Protein AF-A0A8X6J5R4-F1 (afdb_monomer)

Secondary structure (DSSP, 8-state):
------------SSSSSSSSSSS--S------------------PPPTTTTT--TTTGGG--HHHHHHHHHHTTSSPPSS--PBPTTT--BEEEEE-TTSTTSEEEEETTHHHH----EE-TTTTBTTTT--S-HHHHHHHHHHHHTT--HHHHHHHHHHHHHHTTPPPPPHHHHHHHHHHHHHHHHHHHTTSSS-TT-GGG--HHHHHHHHH-S-HHHHHHHHHHHHHHHHTGGG--SHHHHHHHHHHHHHHHSB-TTSPPP----------S-TTSGGGSPPP-TTSTTHHHHHTTTS--TTSSS--------

pLDDT: mean 70.95, std 24.32, range [28.58, 97.25]

Organism: Nephila pilipes (NCBI:txid299642)

Nearest PDB structures (foldseek):
  8vap-assembly1_D  TM=2.501E-01  e=7.689E+00  Escherichia coli

Solvent-accessible surface area (backbone atoms only — not comparable to full-atom values): 19770 Å² total; per-residue (Å²): 140,82,90,82,90,86,93,83,88,86,90,84,89,83,83,82,87,73,82,85,81,79,86,85,88,81,89,81,80,89,77,89,82,83,94,76,94,77,82,88,64,92,64,82,76,74,58,74,83,38,81,72,69,43,90,88,52,58,84,75,66,48,58,66,60,46,52,51,49,35,32,76,44,41,39,37,66,52,74,82,66,59,55,66,23,90,80,75,70,40,57,31,42,70,40,86,32,80,93,36,97,86,34,41,35,34,34,29,63,48,30,85,80,72,65,45,82,38,69,46,61,62,41,39,58,18,83,62,45,91,60,85,71,56,70,49,60,53,50,50,51,50,49,37,56,74,71,64,57,44,52,66,60,49,50,52,55,52,31,55,55,29,50,79,70,76,40,79,73,75,57,70,66,59,54,53,53,51,54,51,54,53,31,50,48,29,31,34,56,38,46,72,44,93,68,66,75,76,45,86,90,61,73,47,75,63,57,60,53,58,58,49,73,42,85,43,74,68,63,45,50,34,46,54,19,37,53,49,33,44,69,71,52,45,61,76,36,90,49,69,47,56,35,48,52,52,51,39,41,52,44,17,44,47,18,43,18,73,98,49,82,50,57,68,69,47,90,68,75,68,71,75,63,96,48,93,60,56,76,76,56,37,71,84,88,62,97,74,52,71,66,57,54,63,54,44,67,52,62,48,65,60,88,74,72,79,60,80,73,72,82,77,82,85,123

Mean predicted aligned error: 14.66 Å

Sequence (315 aa):
MDIGKRLEKGVGHQKTLLFVFCFLMDGMKNDDYEVGQKKKRRGQRMHPSLENINLFDIGSLKEETVKDILTEARVLADRISTPICPICGHETSANKDSSRKLGWVWICKNKYRFGCSGKINPLSNTFFENIKIRLLDVFLLIICFVTKMQVSLVLEHLNLFRNRRGQPQMSWATIVDFYSLMREVTEIVASHHDKLLGGPENENKHFKKAIVSRQSEKHLKQYMALHFYRRTRLSTMKSLDAKVQLFLEDISLVFPGYGKKALELKKIEIPTVESEGISDKMPKTSNKKLLEALSDDDDVPFMDDVDGDPDWEDF

Radius of gyration: 24.88 Å; Cα contacts (8 Å, |Δi|>4): 298; chains: 1; bounding box: 58×91×64 Å

Structure (mmCIF, N/CA/C/O backbone):
data_AF-A0A8X6J5R4-F1
#
_entry.id   AF-A0A8X6J5R4-F1
#
loop_
_atom_site.group_PDB
_atom_site.id
_atom_site.type_symbol
_atom_site.label_atom_id
_atom_site.label_alt_id
_atom_site.label_comp_id
_atom_site.label_asym_id
_atom_site.label_entity_id
_atom_site.label_seq_id
_atom_site.pdbx_PDB_ins_code
_atom_site.Cartn_x
_atom_site.Cartn_y
_atom_site.Cartn_z
_atom_site.occupancy
_atom_site.B_iso_or_equiv
_atom_site.auth_seq_id
_atom_site.auth_comp_id
_atom_site.auth_asym_id
_atom_site.auth_atom_id
_atom_site.pdbx_PDB_model_num
ATOM 1 N N . MET A 1 1 ? -29.972 66.771 19.564 1.00 39.50 1 MET A N 1
ATOM 2 C CA . MET A 1 1 ? -29.950 65.762 18.484 1.00 39.50 1 MET A CA 1
ATOM 3 C C . MET A 1 1 ? -28.617 65.066 18.607 1.00 39.50 1 MET A C 1
ATOM 5 O O . MET A 1 1 ? -27.601 65.670 18.301 1.00 39.50 1 MET A O 1
ATOM 9 N N . ASP A 1 2 ? -28.647 63.901 19.246 1.00 29.80 2 ASP A N 1
ATOM 10 C CA . ASP A 1 2 ? -27.507 63.309 19.942 1.00 29.80 2 ASP A CA 1
ATOM 11 C C . ASP A 1 2 ? -26.934 62.123 19.169 1.00 29.80 2 ASP A C 1
ATOM 13 O O . ASP A 1 2 ? -27.665 61.251 18.695 1.00 29.80 2 ASP A O 1
ATOM 17 N N . ILE A 1 3 ? -25.610 62.119 19.063 1.00 36.88 3 ILE A N 1
ATOM 18 C CA . ILE A 1 3 ? -24.789 61.062 18.485 1.00 36.88 3 ILE A CA 1
ATOM 19 C C . ILE A 1 3 ? -24.463 60.090 19.621 1.00 36.88 3 ILE A C 1
ATOM 21 O O . ILE A 1 3 ? -23.745 60.444 20.551 1.00 36.88 3 ILE A O 1
ATOM 25 N N . GLY A 1 4 ? -24.945 58.849 19.543 1.00 35.94 4 GLY A N 1
ATOM 26 C CA . GLY A 1 4 ? -24.441 57.778 20.403 1.00 35.94 4 GLY A CA 1
ATOM 27 C C . GLY A 1 4 ? -25.429 56.647 20.671 1.00 35.94 4 GLY A C 1
ATOM 28 O O . GLY A 1 4 ? -26.514 56.878 21.191 1.00 35.94 4 GLY A O 1
ATOM 29 N N . LYS A 1 5 ? -24.949 55.416 20.434 1.00 38.22 5 LYS A N 1
ATOM 30 C CA . LYS A 1 5 ? -25.506 54.091 20.795 1.00 38.22 5 LYS A CA 1
ATOM 31 C C . LYS A 1 5 ? -26.304 53.369 19.701 1.00 38.22 5 LYS A C 1
ATOM 33 O O . LYS A 1 5 ? -27.514 53.521 19.595 1.00 38.22 5 LYS A O 1
ATOM 38 N N . ARG A 1 6 ? -25.628 52.439 19.014 1.00 32.59 6 ARG A N 1
ATOM 39 C CA . ARG A 1 6 ? -25.860 50.975 19.108 1.00 32.59 6 ARG A CA 1
ATOM 40 C C . ARG A 1 6 ? -25.075 50.249 18.007 1.00 32.59 6 ARG A C 1
ATOM 42 O O . ARG A 1 6 ? -25.562 50.069 16.900 1.00 32.59 6 ARG A O 1
ATOM 49 N N . LEU A 1 7 ? -23.865 49.812 18.350 1.00 34.28 7 LEU A N 1
ATOM 50 C CA . LEU A 1 7 ? -23.095 48.801 17.623 1.00 34.28 7 LEU A CA 1
ATOM 51 C C . LEU A 1 7 ? -22.925 47.603 18.556 1.00 34.28 7 LEU A C 1
ATOM 53 O O . LEU A 1 7 ? -21.907 47.480 19.217 1.00 34.28 7 LEU A O 1
ATOM 57 N N . GLU A 1 8 ? -23.941 46.749 18.629 1.00 36.50 8 GLU A N 1
ATOM 58 C CA . GLU A 1 8 ? -23.818 45.380 19.135 1.00 36.50 8 GLU A CA 1
ATOM 59 C C . GLU A 1 8 ? -24.900 44.534 18.465 1.00 36.50 8 GLU A C 1
ATOM 61 O O . GLU A 1 8 ? -26.088 44.745 18.720 1.00 36.50 8 GLU A O 1
ATOM 66 N N . LYS A 1 9 ? -24.477 43.616 17.585 1.00 33.59 9 LYS A N 1
ATOM 67 C CA . LYS A 1 9 ? -25.016 42.258 17.370 1.00 33.59 9 LYS A CA 1
ATOM 68 C C . LYS A 1 9 ? -24.528 41.716 16.025 1.00 33.59 9 LYS A C 1
ATOM 70 O O . LYS A 1 9 ? -24.817 42.297 14.987 1.00 33.59 9 LYS A O 1
ATOM 75 N N . GLY A 1 10 ? -23.846 40.569 16.059 1.00 30.45 10 GLY A N 1
ATOM 76 C CA . GLY A 1 10 ? -23.730 39.700 14.883 1.00 30.45 10 GLY A CA 1
ATOM 77 C C . GLY A 1 10 ? -22.330 39.274 14.442 1.00 30.45 10 GLY A C 1
ATOM 78 O O . GLY A 1 10 ? -22.138 39.068 13.253 1.00 30.45 10 GLY A O 1
ATOM 79 N N . VAL A 1 11 ? -21.357 39.101 15.345 1.00 35.97 11 VAL A N 1
ATOM 80 C CA . VAL A 1 11 ? -20.145 38.313 15.038 1.00 35.97 11 VAL A CA 1
ATOM 81 C C . VAL A 1 11 ? -20.161 37.062 15.898 1.00 35.97 11 VAL A C 1
ATOM 83 O O . VAL A 1 11 ? -19.697 37.049 17.033 1.00 35.97 11 VAL A O 1
ATOM 86 N N . GLY A 1 12 ? -20.738 36.001 15.354 1.00 37.34 12 GLY A N 1
ATOM 87 C CA . GLY A 1 12 ? -20.765 34.701 15.998 1.00 37.34 12 GLY A CA 1
ATOM 88 C C . GLY A 1 12 ? -21.033 33.639 14.959 1.00 37.34 12 GLY A C 1
ATOM 89 O O . GLY A 1 12 ? -22.180 33.244 14.840 1.00 37.34 12 GLY A O 1
ATOM 90 N N . HIS A 1 13 ? -20.004 33.260 14.188 1.00 36.53 13 HIS A N 1
ATOM 91 C CA . HIS A 1 13 ? -19.892 31.984 13.451 1.00 36.53 13 HIS A CA 1
ATOM 92 C C . HIS A 1 13 ? -18.493 31.799 12.805 1.00 36.53 13 HIS A C 1
ATOM 94 O O . HIS A 1 13 ? -18.381 31.396 11.656 1.00 36.53 13 HIS A O 1
ATOM 100 N N . GLN A 1 14 ? -17.396 32.108 13.517 1.00 34.41 14 GLN A N 1
ATOM 101 C CA . GLN A 1 14 ? -16.026 31.814 13.029 1.00 34.41 14 GLN A CA 1
ATOM 102 C C . GLN A 1 14 ? -15.006 31.418 14.122 1.00 34.41 14 GLN A C 1
ATOM 104 O O . GLN A 1 14 ? -13.802 31.500 13.906 1.00 34.41 14 GLN A O 1
ATOM 109 N N . LYS A 1 15 ? -15.443 30.955 15.303 1.00 32.16 15 LYS A N 1
ATOM 110 C CA . LYS A 1 15 ? -14.525 30.614 16.416 1.00 32.16 15 LYS A CA 1
ATOM 111 C C . LYS A 1 15 ? -14.649 29.188 16.972 1.00 32.16 15 LYS A C 1
ATOM 113 O O . LYS A 1 15 ? -14.249 28.950 18.104 1.00 32.16 15 LYS A O 1
ATOM 118 N N . THR A 1 16 ? -15.108 28.228 16.167 1.00 37.41 16 THR A N 1
ATOM 119 C CA . THR A 1 16 ? -15.225 26.814 16.599 1.00 37.41 16 THR A CA 1
ATOM 120 C C . THR A 1 16 ? -14.311 25.851 15.827 1.00 37.41 16 THR A C 1
ATOM 122 O O . THR A 1 16 ? -14.360 24.652 16.045 1.00 37.41 16 THR A O 1
ATOM 125 N N . LEU A 1 17 ? -13.412 26.350 14.970 1.00 33.28 17 LEU A N 1
ATOM 126 C CA . LEU A 1 17 ? -12.500 25.513 14.164 1.00 33.28 17 LEU A CA 1
ATOM 127 C C . LEU A 1 17 ? -11.015 25.621 14.557 1.00 33.28 17 LEU A C 1
ATOM 129 O O . LEU A 1 17 ? -10.151 25.109 13.856 1.00 33.28 17 LEU A O 1
ATOM 133 N N . LEU A 1 18 ? -10.705 26.251 15.695 1.00 33.75 18 LEU A N 1
ATOM 134 C CA . LEU A 1 18 ? -9.327 26.395 16.197 1.00 33.75 18 LEU A CA 1
ATOM 135 C C . LEU A 1 18 ? -9.087 25.798 17.595 1.00 33.75 18 LEU A C 1
ATOM 137 O O . LEU A 1 18 ? -8.000 25.957 18.138 1.00 33.75 18 LEU A O 1
ATOM 141 N N . PHE A 1 19 ? -10.060 25.086 18.171 1.00 30.94 19 PHE A N 1
ATOM 142 C CA . PHE A 1 19 ? -9.999 24.633 19.570 1.00 30.94 19 PHE A CA 1
ATOM 143 C C . PHE A 1 19 ? -9.631 23.152 19.780 1.00 30.94 19 PHE A C 1
ATOM 145 O O . PHE A 1 19 ? -9.685 22.674 20.906 1.00 30.94 19 PHE A O 1
ATOM 152 N N . VAL A 1 20 ? -9.195 22.433 18.737 1.00 37.38 20 VAL A N 1
ATOM 153 C CA . VAL A 1 20 ? -8.750 21.022 18.851 1.00 37.38 20 VAL A CA 1
ATOM 154 C C . VAL A 1 20 ? -7.229 20.855 18.668 1.00 37.38 20 VAL A C 1
ATOM 156 O O . VAL A 1 20 ? -6.700 19.772 18.869 1.00 37.38 20 VAL A O 1
ATOM 159 N N . PHE A 1 21 ? -6.472 21.917 18.364 1.00 34.25 21 PHE A N 1
ATOM 160 C CA . PHE A 1 21 ? -5.074 21.765 17.916 1.00 34.25 21 PHE A CA 1
ATOM 161 C C . PHE A 1 21 ? -3.962 22.200 18.892 1.00 34.25 21 PHE A C 1
ATOM 163 O O . PHE A 1 21 ? -2.805 22.218 18.485 1.00 34.25 21 PHE A O 1
ATOM 170 N N . CYS A 1 22 ? -4.251 22.500 20.168 1.00 31.62 22 CYS A N 1
ATOM 171 C CA . CYS A 1 22 ? -3.210 22.964 21.111 1.00 31.62 22 CYS A CA 1
ATOM 172 C C . CYS A 1 22 ? -3.276 22.443 22.566 1.00 31.62 22 CYS A C 1
ATOM 174 O O . CYS A 1 22 ? -2.545 22.980 23.388 1.00 31.62 22 CYS A O 1
ATOM 176 N N . PHE A 1 23 ? -4.077 21.427 22.926 1.00 30.95 23 PHE A N 1
ATOM 177 C CA . PHE A 1 23 ? -4.253 21.060 24.352 1.00 30.95 23 PHE A CA 1
ATOM 178 C C . PHE A 1 23 ? -3.933 19.612 24.770 1.00 30.95 23 PHE A C 1
ATOM 180 O O . PHE A 1 23 ? -4.458 19.142 25.771 1.00 30.95 23 PHE A O 1
ATOM 187 N N . LEU A 1 24 ? -3.023 18.923 24.074 1.00 35.53 24 LEU A N 1
ATOM 188 C CA . LEU A 1 24 ? -2.404 17.675 24.567 1.00 35.53 24 LEU A CA 1
ATOM 189 C C . LEU A 1 24 ? -0.886 17.666 24.306 1.00 35.53 24 LEU A C 1
ATOM 191 O O . LEU A 1 24 ? -0.320 16.737 23.741 1.00 35.53 24 LEU A O 1
ATOM 195 N N . MET A 1 25 ? -0.231 18.750 24.714 1.00 37.72 25 MET A N 1
ATOM 196 C CA . MET A 1 25 ? 1.214 18.819 24.934 1.00 37.72 25 MET A CA 1
ATOM 197 C C . MET A 1 25 ? 1.410 19.183 26.403 1.00 37.72 25 MET A C 1
ATOM 199 O O . MET A 1 25 ? 1.584 20.350 26.712 1.00 37.72 25 MET A O 1
ATOM 203 N N . ASP A 1 26 ? 1.243 18.200 27.287 1.00 34.09 26 ASP A N 1
ATOM 204 C CA . ASP A 1 26 ? 1.858 18.137 28.618 1.00 34.09 26 ASP A CA 1
ATOM 205 C C . ASP A 1 26 ? 1.361 16.873 29.328 1.00 34.09 26 ASP A C 1
ATOM 207 O O . ASP A 1 26 ? 0.172 16.738 29.61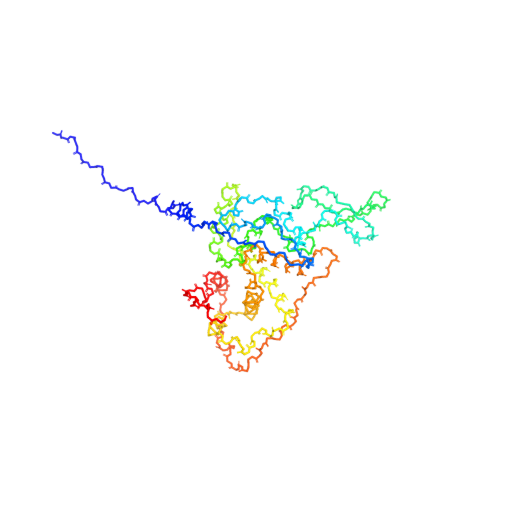0 1.00 34.09 26 ASP A O 1
ATOM 211 N N . GLY A 1 27 ? 2.275 15.948 29.634 1.00 32.44 27 GLY A N 1
ATOM 212 C CA . GLY A 1 27 ? 2.006 14.916 30.638 1.00 32.44 27 GLY A CA 1
ATOM 213 C C . GLY A 1 27 ? 2.258 13.463 30.251 1.00 32.44 27 GLY A C 1
ATOM 214 O O . GLY A 1 27 ? 1.436 12.628 30.589 1.00 32.44 27 GLY A O 1
ATOM 215 N N . MET A 1 28 ? 3.403 13.123 29.653 1.00 28.58 28 MET A N 1
ATOM 216 C CA . MET A 1 28 ? 4.038 11.827 29.940 1.00 28.58 28 MET A CA 1
ATOM 217 C C . MET A 1 28 ? 5.544 12.039 30.069 1.00 28.58 28 MET A C 1
ATOM 219 O O . MET A 1 28 ? 6.271 12.171 29.087 1.00 28.58 28 MET A O 1
ATOM 223 N N . LYS A 1 29 ? 5.980 12.173 31.324 1.00 32.50 29 LYS A N 1
ATOM 224 C CA . LYS A 1 29 ? 7.385 12.189 31.716 1.00 32.50 29 LYS A CA 1
ATOM 225 C C . LYS A 1 29 ? 7.971 10.797 31.487 1.00 32.50 29 LYS A C 1
ATOM 227 O O . LYS A 1 29 ? 7.315 9.797 31.758 1.00 32.50 29 LYS A O 1
ATOM 232 N N . ASN A 1 30 ? 9.202 10.785 30.986 1.00 36.34 30 ASN A N 1
ATOM 233 C CA . ASN A 1 30 ? 10.092 9.635 31.029 1.00 36.34 30 ASN A CA 1
ATOM 234 C C . ASN A 1 30 ? 10.277 9.211 32.486 1.00 36.34 30 ASN A C 1
ATOM 236 O O . ASN A 1 30 ? 10.725 10.039 33.273 1.00 36.34 30 ASN A O 1
ATOM 240 N N . ASP A 1 31 ? 10.002 7.947 32.791 1.00 31.97 31 ASP A N 1
ATOM 241 C CA . ASP A 1 31 ? 10.582 7.269 33.944 1.00 31.97 31 ASP A CA 1
ATOM 242 C C . ASP A 1 31 ? 11.291 5.999 33.454 1.00 31.97 31 ASP A C 1
ATOM 244 O O . ASP A 1 31 ? 10.805 5.266 32.587 1.00 31.97 31 ASP A O 1
ATOM 248 N N . ASP A 1 32 ? 12.499 5.831 33.978 1.00 36.75 32 ASP A N 1
ATOM 249 C CA . ASP A 1 32 ? 13.528 4.863 33.619 1.00 36.75 32 ASP A CA 1
ATOM 250 C C . ASP A 1 32 ? 13.065 3.403 33.721 1.00 36.75 32 ASP A C 1
ATOM 252 O O . ASP A 1 32 ? 12.408 3.040 34.691 1.00 36.75 32 ASP A O 1
ATOM 256 N N . TYR A 1 33 ? 13.512 2.525 32.810 1.00 31.48 33 TYR A N 1
ATOM 257 C CA . TYR A 1 33 ? 13.691 1.107 33.151 1.00 31.48 33 TYR A CA 1
ATOM 258 C C . TYR A 1 33 ? 14.865 0.446 32.417 1.00 31.48 33 TYR A C 1
ATOM 260 O O . TYR A 1 33 ? 15.144 0.682 31.242 1.00 31.48 33 TYR A O 1
ATOM 268 N N . GLU A 1 34 ? 15.563 -0.372 33.198 1.00 32.31 34 GLU A N 1
ATOM 269 C CA . GLU A 1 34 ? 16.942 -0.814 33.059 1.00 32.31 34 GLU A CA 1
ATOM 270 C C . GLU A 1 34 ? 17.264 -1.808 31.931 1.00 32.31 34 GLU A C 1
ATOM 272 O O . GLU A 1 34 ? 16.451 -2.573 31.410 1.00 32.31 34 GLU A O 1
ATOM 277 N N . VAL A 1 35 ? 18.568 -1.833 31.650 1.00 35.53 35 VAL A N 1
ATOM 278 C CA . VAL A 1 35 ? 19.324 -2.762 30.815 1.00 35.53 35 VAL A CA 1
ATOM 279 C C . VAL A 1 35 ? 19.204 -4.208 31.311 1.00 35.53 35 VAL A C 1
ATOM 281 O O . VAL A 1 35 ? 19.698 -4.565 32.376 1.00 35.53 35 VAL A O 1
ATOM 284 N N . GLY A 1 36 ? 18.677 -5.088 30.457 1.00 31.05 36 GLY A N 1
ATOM 285 C CA . GLY A 1 36 ? 18.736 -6.540 30.631 1.00 31.05 36 GLY A CA 1
ATOM 286 C C . GLY A 1 36 ? 19.057 -7.255 29.320 1.00 31.05 36 GLY A C 1
ATOM 287 O O . GLY A 1 36 ? 18.166 -7.628 28.562 1.00 31.05 36 GLY A O 1
ATOM 288 N N . GLN A 1 37 ? 20.345 -7.474 29.037 1.00 37.94 37 GLN A N 1
ATOM 289 C CA . GLN A 1 37 ? 20.799 -8.271 27.894 1.00 37.94 37 GLN A CA 1
ATOM 290 C C . GLN A 1 37 ? 20.336 -9.734 28.008 1.00 37.94 37 GLN A C 1
ATOM 292 O O . GLN A 1 37 ? 20.847 -10.470 28.850 1.00 37.94 37 GLN A O 1
ATOM 297 N N . LYS A 1 38 ? 19.486 -10.217 27.086 1.00 32.34 38 LYS A N 1
ATOM 298 C CA . LYS A 1 38 ? 19.365 -11.660 26.786 1.00 32.34 38 LYS A CA 1
ATOM 299 C C . LYS A 1 38 ? 19.193 -11.949 25.284 1.00 32.34 38 LYS A C 1
ATOM 301 O O . LYS A 1 38 ? 18.174 -11.667 24.677 1.00 32.34 38 LYS A O 1
ATOM 306 N N . LYS A 1 39 ? 20.247 -12.576 24.742 1.00 33.47 39 LYS A N 1
ATOM 307 C CA . LYS A 1 39 ? 20.350 -13.509 23.597 1.00 33.47 39 LYS A CA 1
ATOM 308 C C . LYS A 1 39 ? 19.614 -13.167 22.284 1.00 33.47 39 LYS A C 1
ATOM 310 O O . LYS A 1 39 ? 18.439 -13.454 22.088 1.00 33.47 39 LYS A O 1
ATOM 315 N N . LYS A 1 40 ? 20.427 -12.711 21.320 1.00 36.25 40 LYS A N 1
ATOM 316 C CA . LYS A 1 40 ? 20.159 -12.547 19.881 1.00 36.25 40 LYS A CA 1
ATOM 317 C C . LYS A 1 40 ? 19.481 -13.778 19.251 1.00 36.25 40 LYS A C 1
ATOM 319 O O . LYS A 1 40 ? 20.155 -14.707 18.808 1.00 36.25 40 LYS A O 1
ATOM 324 N N . ARG A 1 41 ? 18.160 -13.722 19.082 1.00 37.06 41 ARG A N 1
ATOM 325 C CA . ARG A 1 41 ? 17.551 -14.150 17.811 1.00 37.06 41 ARG A CA 1
ATOM 326 C C . ARG A 1 41 ? 17.919 -13.080 16.777 1.00 37.06 41 ARG A C 1
ATOM 328 O O . ARG A 1 41 ? 18.090 -11.924 17.159 1.00 37.06 41 ARG A O 1
ATOM 335 N N . ARG A 1 42 ? 18.124 -13.430 15.503 1.00 38.09 42 ARG A N 1
ATOM 336 C CA . ARG A 1 42 ? 18.273 -12.440 14.417 1.00 38.09 42 ARG A CA 1
ATOM 337 C C . ARG A 1 42 ? 16.951 -11.664 14.316 1.00 38.09 42 ARG A C 1
ATOM 339 O O . ARG A 1 42 ? 16.087 -12.035 13.537 1.00 38.09 42 ARG A O 1
ATOM 346 N N . GLY A 1 43 ? 16.764 -10.686 15.198 1.00 39.47 43 GLY A N 1
ATOM 347 C CA . GLY A 1 43 ? 15.584 -9.842 15.249 1.00 39.47 43 GLY A CA 1
ATOM 348 C C . GLY A 1 43 ? 15.567 -8.991 13.995 1.00 39.47 43 GLY A C 1
ATOM 349 O O . GLY A 1 43 ? 16.569 -8.337 13.694 1.00 39.47 43 GLY A O 1
ATOM 350 N N . GLN A 1 44 ? 14.460 -9.052 13.258 1.00 53.22 44 GLN A N 1
ATOM 351 C CA . GLN A 1 44 ? 14.094 -8.007 12.312 1.00 53.22 44 GLN A CA 1
ATOM 352 C C . GLN A 1 44 ? 14.251 -6.681 13.055 1.00 53.22 44 GLN A C 1
ATOM 354 O O . GLN A 1 44 ? 13.603 -6.457 14.076 1.00 53.22 44 GLN A O 1
ATOM 359 N N . ARG A 1 45 ? 15.219 -5.870 12.626 1.00 60.34 45 ARG A N 1
ATOM 360 C CA . ARG A 1 45 ? 15.341 -4.511 13.138 1.00 60.34 45 ARG A CA 1
ATOM 361 C C . ARG A 1 45 ? 14.196 -3.731 12.515 1.00 60.34 45 ARG A C 1
ATOM 363 O O . ARG A 1 45 ? 13.982 -3.815 11.313 1.00 60.34 45 ARG A O 1
ATOM 370 N N . MET A 1 46 ? 13.433 -3.064 13.361 1.00 65.56 46 MET A N 1
ATOM 371 C CA . MET A 1 46 ? 12.412 -2.122 12.943 1.00 65.56 46 MET A CA 1
ATOM 372 C C . MET A 1 46 ? 13.096 -0.916 12.296 1.00 65.56 46 MET A C 1
ATOM 374 O O . MET A 1 46 ? 14.183 -0.526 12.731 1.00 65.56 46 MET A O 1
ATOM 378 N N . HIS A 1 47 ? 12.490 -0.336 11.259 1.00 72.44 47 HIS A N 1
ATOM 379 C CA . HIS A 1 47 ? 13.063 0.850 10.625 1.00 72.44 47 HIS A CA 1
ATOM 380 C C . HIS A 1 47 ? 13.087 2.002 11.657 1.00 72.44 47 HIS A C 1
ATOM 382 O O . HIS A 1 47 ? 12.039 2.295 12.235 1.00 72.44 47 HIS A O 1
ATOM 388 N N . PRO A 1 48 ? 14.209 2.719 11.875 1.00 74.81 48 PRO A N 1
ATOM 389 C CA . PRO A 1 48 ? 14.317 3.744 12.927 1.00 74.81 48 PRO A CA 1
ATOM 390 C C . PRO A 1 48 ? 13.276 4.868 12.827 1.00 74.81 48 PRO A C 1
ATOM 392 O O . PRO A 1 48 ? 12.815 5.407 13.824 1.00 74.81 48 PRO A O 1
ATOM 395 N N . SER A 1 49 ? 12.856 5.220 11.608 1.00 74.88 49 SER A N 1
ATOM 396 C CA . SER A 1 49 ? 11.768 6.190 11.390 1.00 74.88 49 SER A CA 1
ATOM 397 C C . SER A 1 49 ? 10.381 5.709 11.832 1.00 74.88 49 SER A C 1
ATOM 399 O O . SER A 1 49 ? 9.470 6.528 11.871 1.00 74.88 49 SER A O 1
ATOM 401 N N . LEU A 1 50 ? 10.205 4.420 12.138 1.00 71.62 50 LEU A N 1
ATOM 402 C CA . LEU A 1 50 ? 8.979 3.889 12.733 1.00 71.62 50 LEU A CA 1
ATOM 403 C C . LEU A 1 50 ? 8.993 3.994 14.266 1.00 71.62 50 LEU A C 1
ATOM 405 O O . LEU A 1 50 ? 7.935 4.258 14.824 1.00 71.62 50 LEU A O 1
ATOM 409 N N . GLU A 1 51 ? 10.161 3.886 14.921 1.00 62.94 51 GLU A N 1
ATOM 410 C CA . GLU A 1 51 ? 10.334 3.819 16.394 1.00 62.94 51 GLU A CA 1
ATOM 411 C C . GLU A 1 51 ? 9.701 4.992 17.172 1.00 62.94 51 GLU A C 1
ATOM 413 O O . GLU A 1 51 ? 9.533 4.907 18.383 1.00 62.94 51 GLU A O 1
ATOM 418 N N . ASN A 1 52 ? 9.318 6.081 16.495 1.00 62.25 52 ASN A N 1
ATOM 419 C CA . ASN A 1 52 ? 8.677 7.251 17.100 1.00 62.25 52 ASN A CA 1
ATOM 420 C C . ASN A 1 52 ? 7.487 7.784 16.282 1.00 62.25 52 ASN A C 1
ATOM 422 O O . ASN A 1 52 ? 7.193 8.980 16.334 1.00 62.25 52 ASN A O 1
ATOM 426 N N . ILE A 1 53 ? 6.810 6.941 15.489 1.00 65.94 53 ILE A N 1
ATOM 427 C CA . ILE A 1 53 ? 5.612 7.397 14.771 1.00 65.94 53 ILE A CA 1
ATOM 428 C C . ILE A 1 53 ? 4.529 7.774 15.778 1.00 65.94 53 ILE A C 1
ATOM 430 O O . ILE A 1 53 ? 3.879 6.929 16.393 1.00 65.94 53 ILE A O 1
ATOM 434 N N . ASN A 1 54 ? 4.307 9.078 15.893 1.00 67.88 54 ASN A N 1
ATOM 435 C CA . ASN A 1 54 ? 3.129 9.641 16.513 1.00 67.88 54 ASN A CA 1
ATOM 436 C C . ASN A 1 54 ? 2.058 9.820 15.429 1.00 67.88 54 ASN A C 1
ATOM 438 O O . ASN A 1 54 ? 2.321 10.442 14.398 1.00 67.88 54 ASN A O 1
ATOM 442 N N . LEU A 1 55 ? 0.843 9.313 15.671 1.00 62.22 55 LEU A N 1
ATOM 443 C CA . LEU A 1 55 ? -0.311 9.465 14.774 1.00 62.22 55 LEU A CA 1
ATOM 444 C C . LEU A 1 55 ? -0.578 10.940 14.406 1.00 62.22 55 LEU A C 1
ATOM 446 O O . LEU A 1 55 ? -1.076 11.240 13.323 1.00 62.22 55 LEU A O 1
ATOM 450 N N . PHE A 1 56 ? -0.191 11.866 15.284 1.00 61.25 56 PHE A N 1
ATOM 451 C CA . PHE A 1 56 ? -0.352 13.304 15.097 1.00 61.25 56 PHE A CA 1
ATOM 452 C C . PHE A 1 56 ? 0.827 13.983 14.380 1.00 61.25 56 PHE A C 1
ATOM 454 O O . PHE A 1 56 ? 0.660 15.096 13.884 1.00 61.25 56 PHE A O 1
ATOM 461 N N . ASP A 1 57 ? 1.982 13.317 14.260 1.00 67.25 57 ASP A N 1
ATOM 462 C CA . ASP A 1 57 ? 3.162 13.839 13.550 1.00 67.25 57 ASP A CA 1
ATOM 463 C C . ASP A 1 57 ? 3.427 13.132 12.213 1.00 67.25 57 ASP A C 1
ATOM 465 O O . ASP A 1 57 ? 4.412 13.401 11.534 1.00 67.25 57 ASP A O 1
ATOM 469 N N . ILE A 1 58 ? 2.526 12.266 11.740 1.00 66.00 58 ILE A N 1
ATOM 470 C CA . ILE A 1 58 ? 2.745 11.563 10.463 1.00 66.00 58 ILE A CA 1
ATOM 471 C C . ILE A 1 58 ? 2.853 12.542 9.274 1.00 66.00 58 ILE A C 1
ATOM 473 O O . ILE A 1 58 ? 3.414 12.226 8.223 1.00 66.00 58 ILE A O 1
ATOM 477 N N . GLY A 1 59 ? 2.382 13.780 9.451 1.00 64.75 59 GLY A N 1
ATOM 478 C CA . GLY A 1 59 ? 2.566 14.847 8.477 1.00 64.75 59 GLY A CA 1
ATOM 479 C C . GLY A 1 59 ? 4.024 15.278 8.251 1.00 64.75 59 GLY A C 1
ATOM 480 O O . GLY A 1 59 ? 4.313 15.879 7.212 1.00 64.75 59 GLY A O 1
ATOM 481 N N . SER A 1 60 ? 4.946 14.962 9.164 1.00 76.75 60 SER A N 1
ATOM 482 C CA . SER A 1 60 ? 6.376 15.257 9.018 1.00 76.75 60 SER A CA 1
ATOM 483 C C . SER A 1 60 ? 7.099 14.275 8.084 1.00 76.75 60 SER A C 1
ATOM 485 O O . SER A 1 60 ? 8.184 14.587 7.578 1.00 76.75 60 SER A O 1
ATOM 487 N N . LEU A 1 61 ? 6.484 13.124 7.772 1.00 85.38 61 LEU A N 1
ATOM 488 C CA . LEU A 1 61 ? 7.088 12.114 6.908 1.00 85.38 61 LEU A CA 1
ATOM 489 C C . LEU A 1 61 ? 7.293 12.621 5.474 1.00 85.38 61 LEU A C 1
ATOM 491 O O . LEU A 1 61 ? 6.410 13.184 4.809 1.00 85.38 61 LEU A O 1
ATOM 495 N N . LYS A 1 62 ? 8.501 12.366 4.970 1.00 89.88 62 LYS A N 1
ATOM 496 C CA . LYS A 1 62 ? 8.888 12.622 3.582 1.00 89.88 62 LYS A CA 1
ATOM 497 C C . LYS A 1 62 ? 8.624 11.387 2.726 1.00 89.88 62 LYS A C 1
ATOM 499 O O . LYS A 1 62 ? 8.653 10.258 3.209 1.00 89.88 62 LYS A O 1
ATOM 504 N N . GLU A 1 63 ? 8.381 11.612 1.438 1.00 91.06 63 GLU A N 1
ATOM 505 C CA . GLU A 1 63 ? 8.123 10.530 0.478 1.00 91.06 63 GLU A CA 1
ATOM 506 C C . GLU A 1 63 ? 9.326 9.575 0.388 1.00 91.06 63 GLU A C 1
ATOM 508 O O . GLU A 1 63 ? 9.154 8.369 0.244 1.00 91.06 63 GLU A O 1
ATOM 513 N N . GLU A 1 64 ? 10.542 10.109 0.506 1.00 91.25 64 GLU A N 1
ATOM 514 C CA . GLU A 1 64 ? 11.794 9.352 0.507 1.00 91.25 64 GLU A CA 1
ATOM 515 C C . GLU A 1 64 ? 11.864 8.396 1.701 1.00 91.25 64 GLU A C 1
ATOM 517 O O . GLU A 1 64 ? 12.080 7.206 1.508 1.00 91.25 64 GLU A O 1
ATOM 522 N N . THR A 1 65 ? 11.558 8.881 2.907 1.00 91.81 65 THR A N 1
ATOM 523 C CA . THR A 1 65 ? 11.520 8.051 4.120 1.00 91.81 65 THR A CA 1
ATOM 524 C C . THR A 1 65 ? 10.503 6.918 3.995 1.00 91.81 65 THR A C 1
ATOM 526 O O . THR A 1 65 ? 10.777 5.789 4.386 1.00 91.81 65 THR A O 1
ATOM 529 N N . VAL A 1 66 ? 9.337 7.189 3.400 1.00 93.50 66 VAL A N 1
ATOM 530 C CA . VAL A 1 66 ? 8.327 6.151 3.149 1.00 93.50 66 VAL A CA 1
ATOM 531 C C . VAL A 1 66 ? 8.829 5.102 2.158 1.00 93.50 66 VAL A C 1
ATOM 533 O O . VAL A 1 66 ? 8.586 3.914 2.356 1.00 93.50 66 VAL A O 1
ATOM 536 N N . LYS A 1 67 ? 9.550 5.501 1.104 1.00 94.06 67 LYS A N 1
ATOM 537 C CA . LYS A 1 67 ? 10.156 4.540 0.169 1.00 94.06 67 LYS A CA 1
ATOM 538 C C . LYS A 1 67 ? 11.152 3.627 0.876 1.00 94.06 67 LYS A C 1
ATOM 540 O O . LYS A 1 67 ? 11.138 2.430 0.597 1.00 94.06 67 LYS A O 1
ATOM 545 N N . ASP A 1 68 ? 11.961 4.170 1.780 1.00 92.81 68 ASP A N 1
ATOM 546 C CA . ASP A 1 68 ? 12.952 3.399 2.535 1.00 92.81 68 ASP A CA 1
ATOM 547 C C . ASP A 1 68 ? 12.268 2.377 3.455 1.00 92.81 68 ASP A C 1
ATOM 549 O O . ASP A 1 68 ? 12.546 1.183 3.343 1.00 92.81 68 ASP A O 1
ATOM 553 N N . ILE A 1 69 ? 11.273 2.809 4.243 1.00 93.81 69 ILE A N 1
ATOM 554 C CA . ILE A 1 69 ? 10.453 1.932 5.101 1.00 93.81 69 ILE A CA 1
ATOM 555 C C . ILE A 1 69 ? 9.824 0.794 4.286 1.00 93.81 69 ILE A C 1
ATOM 557 O O . ILE A 1 69 ? 9.942 -0.380 4.633 1.00 93.81 69 ILE A O 1
ATOM 561 N N . LEU A 1 70 ? 9.157 1.128 3.179 1.00 95.81 70 LEU A N 1
ATOM 562 C CA . LEU A 1 70 ? 8.463 0.140 2.353 1.00 95.81 70 LEU A CA 1
ATOM 563 C C . LEU A 1 70 ? 9.429 -0.824 1.646 1.00 95.81 70 LEU A C 1
ATOM 565 O O . LEU A 1 70 ? 9.060 -1.968 1.372 1.00 95.81 70 LEU A O 1
ATOM 569 N N . THR A 1 71 ? 10.647 -0.377 1.335 1.00 94.00 71 THR A N 1
ATOM 570 C CA . THR A 1 71 ? 11.694 -1.226 0.750 1.00 94.00 71 THR A CA 1
ATOM 571 C C . THR A 1 71 ? 12.279 -2.166 1.803 1.00 94.00 71 THR A C 1
ATOM 573 O O . THR A 1 71 ? 12.433 -3.357 1.533 1.00 94.00 71 THR A O 1
ATOM 576 N N . GLU A 1 72 ? 12.538 -1.679 3.022 1.00 93.00 72 GLU A N 1
ATOM 577 C CA . GLU A 1 72 ? 13.009 -2.508 4.141 1.00 93.00 72 GLU A CA 1
ATOM 578 C C . GLU A 1 72 ? 11.978 -3.581 4.518 1.00 93.00 72 GLU A C 1
ATOM 580 O O . GLU A 1 72 ? 12.327 -4.755 4.663 1.00 93.00 72 GLU A O 1
ATOM 585 N N . ALA A 1 73 ? 10.694 -3.215 4.547 1.00 93.12 73 ALA A N 1
ATOM 586 C CA . ALA A 1 73 ? 9.585 -4.146 4.744 1.00 93.12 73 ALA A CA 1
ATOM 587 C C . ALA A 1 73 ? 9.300 -5.047 3.524 1.00 93.12 73 ALA A C 1
ATOM 589 O O . ALA A 1 73 ? 8.370 -5.850 3.550 1.00 93.12 73 ALA A O 1
ATOM 590 N N . ARG A 1 74 ? 10.096 -4.940 2.448 1.00 93.94 74 ARG A N 1
ATOM 591 C CA . ARG A 1 74 ? 10.003 -5.739 1.209 1.00 93.94 74 ARG A CA 1
ATOM 592 C C . ARG A 1 74 ? 8.687 -5.600 0.445 1.00 93.94 74 ARG A C 1
ATOM 594 O O . ARG A 1 74 ? 8.399 -6.423 -0.422 1.00 93.94 74 ARG A O 1
ATOM 601 N N . VAL A 1 75 ? 7.912 -4.556 0.726 1.00 94.50 75 VAL A N 1
ATOM 602 C CA . VAL A 1 75 ? 6.695 -4.221 -0.024 1.00 94.50 75 VAL A CA 1
ATOM 603 C C . VAL A 1 75 ? 7.053 -3.571 -1.361 1.00 94.50 75 VAL A C 1
ATOM 605 O O . VAL A 1 75 ? 6.379 -3.774 -2.372 1.00 94.50 75 VAL A O 1
ATOM 608 N N . LEU A 1 76 ? 8.140 -2.797 -1.381 1.00 94.69 76 LEU A N 1
ATOM 609 C CA . LEU A 1 76 ? 8.738 -2.267 -2.599 1.00 94.69 76 LEU A CA 1
ATOM 610 C C . LEU A 1 76 ? 9.999 -3.039 -2.970 1.00 94.69 76 LEU A C 1
ATOM 612 O O . LEU A 1 76 ? 10.735 -3.537 -2.119 1.00 94.69 76 LEU A O 1
ATOM 616 N N . ALA A 1 77 ? 10.256 -3.113 -4.273 1.00 91.38 77 ALA A N 1
ATOM 617 C CA . ALA A 1 77 ? 11.495 -3.668 -4.772 1.00 91.38 77 ALA A CA 1
ATOM 618 C C . ALA A 1 77 ? 12.683 -2.749 -4.476 1.00 91.38 77 ALA A C 1
ATOM 620 O O . ALA A 1 77 ? 12.633 -1.544 -4.737 1.00 91.38 77 ALA A O 1
ATOM 621 N N . ASP A 1 78 ? 13.786 -3.351 -4.038 1.00 89.44 78 ASP A N 1
ATOM 622 C CA . ASP A 1 78 ? 15.064 -2.662 -3.952 1.00 89.44 78 ASP A CA 1
ATOM 623 C C . ASP A 1 78 ? 15.621 -2.441 -5.364 1.00 89.44 78 ASP A C 1
ATOM 625 O O . ASP A 1 78 ? 15.696 -3.358 -6.190 1.00 89.44 78 ASP A O 1
ATOM 629 N N . ARG A 1 79 ? 16.067 -1.213 -5.623 1.00 88.69 79 ARG A N 1
ATOM 630 C CA . ARG A 1 79 ? 16.729 -0.813 -6.864 1.00 88.69 79 ARG A CA 1
ATOM 631 C C . ARG A 1 79 ? 17.962 -1.667 -7.168 1.00 88.69 79 ARG A C 1
ATOM 633 O O . ARG A 1 79 ? 18.277 -1.866 -8.343 1.00 88.69 79 ARG A O 1
ATOM 640 N N . ILE A 1 80 ? 18.649 -2.155 -6.134 1.00 87.00 80 ILE A N 1
ATOM 641 C CA . ILE A 1 80 ? 19.863 -2.973 -6.257 1.00 87.00 80 ILE A CA 1
ATOM 642 C C . ILE A 1 80 ? 19.519 -4.415 -6.657 1.00 87.00 80 ILE A C 1
ATOM 644 O O . ILE A 1 80 ? 20.274 -5.049 -7.397 1.00 87.00 80 ILE A O 1
ATOM 648 N N . SER A 1 81 ? 18.359 -4.925 -6.234 1.00 84.06 81 SER A N 1
ATOM 649 C CA . SER A 1 81 ? 17.897 -6.269 -6.586 1.00 84.06 81 SER A CA 1
ATOM 650 C C . SER A 1 81 ? 17.479 -6.324 -8.060 1.00 84.06 81 SER A C 1
ATOM 652 O O . SER A 1 81 ? 16.352 -6.013 -8.421 1.00 84.06 81 SER A O 1
ATOM 654 N N . THR A 1 82 ? 18.412 -6.649 -8.956 1.00 86.56 82 THR A N 1
ATOM 655 C CA . THR A 1 82 ? 18.143 -6.674 -10.403 1.00 86.56 82 THR A CA 1
ATOM 656 C C . THR A 1 82 ? 17.506 -8.007 -10.817 1.00 86.56 82 THR A C 1
ATOM 658 O O . THR A 1 82 ? 18.169 -9.042 -10.762 1.00 86.56 82 THR A O 1
ATOM 661 N N . PRO A 1 83 ? 16.225 -8.032 -11.231 1.00 92.44 83 PRO A N 1
ATOM 662 C CA . PRO A 1 83 ? 15.572 -9.258 -11.666 1.00 92.44 83 PRO A CA 1
ATOM 663 C C . PRO A 1 83 ? 16.079 -9.703 -13.039 1.00 92.44 83 PRO A C 1
ATOM 665 O O . PRO A 1 83 ? 16.704 -8.944 -13.790 1.00 92.44 83 PRO A O 1
ATOM 668 N N . ILE A 1 84 ? 15.743 -10.937 -13.399 1.00 94.19 84 ILE A N 1
ATOM 669 C CA . ILE A 1 84 ? 16.015 -11.492 -14.722 1.00 94.19 84 ILE A CA 1
ATOM 670 C C . ILE A 1 84 ? 14.977 -10.979 -15.730 1.00 94.19 84 ILE A C 1
ATOM 672 O O . ILE A 1 84 ? 13.784 -10.874 -15.437 1.00 94.19 84 ILE A O 1
ATOM 676 N N . CYS A 1 85 ? 15.435 -10.658 -16.940 1.00 94.25 85 CYS A N 1
ATOM 677 C CA . CYS A 1 85 ? 14.584 -10.231 -18.042 1.00 94.25 85 CYS A CA 1
ATOM 678 C C . CYS A 1 85 ? 13.588 -11.340 -18.440 1.00 94.25 85 CYS A C 1
ATOM 680 O O . CYS A 1 85 ? 14.037 -12.432 -18.792 1.00 94.25 85 CYS A O 1
ATOM 682 N N . PRO A 1 86 ? 12.271 -11.055 -18.509 1.00 92.69 86 PRO A N 1
ATOM 683 C CA . PRO A 1 86 ? 11.268 -12.060 -18.876 1.00 92.69 86 PRO A CA 1
ATOM 684 C C . PRO A 1 86 ? 11.384 -12.536 -20.326 1.00 92.69 86 PRO A C 1
ATOM 686 O O . PRO A 1 86 ? 10.915 -13.616 -20.651 1.00 92.69 86 PRO A O 1
ATOM 689 N N . ILE A 1 87 ? 11.975 -11.722 -21.207 1.00 94.12 87 ILE A N 1
ATOM 690 C CA . ILE A 1 87 ? 12.010 -11.996 -22.650 1.00 94.12 87 ILE A CA 1
ATOM 691 C C . ILE A 1 87 ? 13.189 -12.899 -23.018 1.00 94.12 87 ILE A C 1
ATOM 693 O O . ILE A 1 87 ? 13.042 -13.813 -23.817 1.00 94.12 87 ILE A O 1
ATOM 697 N N . CYS A 1 88 ? 14.376 -12.624 -22.473 1.00 94.44 88 CYS A N 1
ATOM 698 C CA . CYS A 1 88 ? 15.615 -13.269 -22.923 1.00 94.44 88 CYS A CA 1
ATOM 699 C C . CYS A 1 88 ? 16.431 -13.920 -21.801 1.00 94.44 88 CYS A C 1
ATOM 701 O O . CYS A 1 88 ? 17.557 -14.343 -22.050 1.00 94.44 88 CYS A O 1
ATOM 703 N N . GLY A 1 89 ? 15.937 -13.926 -20.559 1.00 93.81 89 GLY A N 1
ATOM 704 C CA . GLY A 1 89 ? 16.624 -14.561 -19.431 1.00 93.81 89 GLY A CA 1
ATOM 705 C C . GLY A 1 89 ? 17.921 -13.879 -18.974 1.00 93.81 89 GLY A C 1
ATOM 706 O O . GLY A 1 89 ? 18.597 -14.396 -18.093 1.00 93.81 89 GLY A O 1
ATOM 707 N N . HIS A 1 90 ? 18.290 -12.727 -19.541 1.00 94.25 90 HIS A N 1
ATOM 708 C CA . HIS A 1 90 ? 19.501 -12.000 -19.150 1.00 94.25 90 HIS A CA 1
ATOM 709 C C . HIS A 1 90 ? 19.256 -11.044 -17.983 1.00 94.25 90 HIS A C 1
ATOM 711 O O . HIS A 1 90 ? 18.139 -10.570 -17.765 1.00 94.25 90 HIS A O 1
ATOM 717 N N . GLU A 1 91 ? 20.334 -10.689 -17.288 1.00 93.88 91 GLU A N 1
ATOM 718 C CA . GLU A 1 91 ? 20.318 -9.676 -16.237 1.00 93.88 91 GLU A CA 1
ATOM 719 C C . GLU A 1 91 ? 19.751 -8.334 -16.717 1.00 93.88 91 GLU A C 1
ATOM 721 O O . GLU A 1 91 ? 19.931 -7.896 -17.865 1.00 93.88 91 GLU A O 1
ATOM 726 N N . THR A 1 92 ? 19.096 -7.640 -15.795 1.00 95.31 92 THR A N 1
ATOM 727 C CA . THR A 1 92 ? 18.646 -6.265 -15.993 1.00 95.31 92 THR A CA 1
ATOM 728 C C . THR A 1 92 ? 19.532 -5.277 -15.241 1.00 95.31 92 THR A C 1
ATOM 730 O O . THR A 1 92 ? 20.361 -5.647 -14.412 1.00 95.31 92 THR A O 1
ATOM 733 N N . SER A 1 93 ? 19.404 -3.993 -15.559 1.00 94.94 93 SER A N 1
ATOM 734 C CA . SER A 1 93 ? 19.981 -2.904 -14.777 1.00 94.94 93 SER A CA 1
ATOM 735 C C . SER A 1 93 ? 18.925 -1.842 -14.492 1.00 94.94 93 SER A C 1
ATOM 737 O O . SER A 1 93 ? 18.076 -1.535 -15.337 1.00 94.94 93 SER A O 1
ATOM 739 N N . ALA A 1 94 ? 18.963 -1.284 -13.282 1.00 95.44 94 ALA A N 1
ATOM 740 C CA . ALA A 1 94 ? 18.071 -0.202 -12.895 1.00 95.44 94 ALA A CA 1
ATOM 741 C C . ALA A 1 94 ? 18.479 1.095 -13.606 1.00 95.44 94 ALA A C 1
ATOM 743 O O . ALA A 1 94 ? 19.567 1.627 -13.387 1.00 95.44 94 ALA A O 1
ATOM 744 N N . ASN A 1 95 ? 17.584 1.630 -14.430 1.00 95.00 95 ASN A N 1
ATOM 745 C CA . ASN A 1 95 ? 17.755 2.902 -15.120 1.00 95.00 95 ASN A CA 1
ATOM 746 C C . ASN A 1 95 ? 16.824 3.953 -14.526 1.00 95.00 95 ASN A C 1
ATOM 748 O O . ASN A 1 95 ? 15.685 3.653 -14.169 1.00 95.00 95 ASN A O 1
ATOM 752 N N . LYS A 1 96 ? 17.313 5.193 -14.424 1.00 95.56 96 LYS A N 1
ATOM 753 C CA . LYS A 1 96 ? 16.515 6.323 -13.943 1.00 95.56 96 LYS A CA 1
ATOM 754 C C . LYS A 1 96 ? 15.398 6.613 -14.948 1.00 95.56 96 LYS A C 1
ATOM 756 O O . LYS A 1 96 ? 15.655 6.741 -16.140 1.00 95.56 96 LYS A O 1
ATOM 761 N N . ASP A 1 97 ? 14.178 6.722 -14.449 1.00 94.12 97 ASP A N 1
ATOM 762 C CA . ASP A 1 97 ? 12.981 7.038 -15.221 1.00 94.12 97 ASP A CA 1
ATOM 763 C C . ASP A 1 97 ? 12.043 7.851 -14.324 1.00 94.12 97 ASP A C 1
ATOM 765 O O . ASP A 1 97 ? 11.265 7.303 -13.543 1.00 94.12 97 ASP A O 1
ATOM 769 N N . SER A 1 98 ? 12.150 9.178 -14.405 1.00 91.38 98 SER A N 1
ATOM 770 C CA . SER A 1 98 ? 11.374 10.109 -13.578 1.00 91.38 98 SER A CA 1
ATOM 771 C C . SER A 1 98 ? 9.872 10.068 -13.858 1.00 91.38 98 SER A C 1
ATOM 773 O O . SER A 1 98 ? 9.104 10.577 -13.049 1.00 91.38 98 SER A O 1
ATOM 775 N N . SER A 1 99 ? 9.442 9.459 -14.969 1.00 89.69 99 SER A N 1
ATOM 776 C CA . SER A 1 99 ? 8.018 9.261 -15.257 1.00 89.69 99 SER A CA 1
ATOM 777 C C . SER A 1 99 ? 7.386 8.175 -14.378 1.00 89.69 99 SER A C 1
ATOM 779 O O . SER A 1 99 ? 6.164 8.101 -14.248 1.00 89.69 99 SER A O 1
ATOM 781 N N . ARG A 1 100 ? 8.206 7.315 -13.758 1.00 90.81 100 ARG A N 1
ATOM 782 C CA . ARG A 1 100 ? 7.752 6.235 -12.878 1.00 90.81 100 ARG A CA 1
ATOM 783 C C . ARG A 1 100 ? 7.649 6.719 -11.442 1.00 90.81 100 ARG A C 1
ATOM 785 O O . ARG A 1 100 ? 8.462 7.513 -10.984 1.00 90.81 100 ARG A O 1
ATOM 792 N N . LYS A 1 101 ? 6.715 6.142 -10.683 1.00 90.31 101 LYS A N 1
ATOM 793 C CA . LYS A 1 101 ? 6.484 6.489 -9.270 1.00 90.31 101 LYS A CA 1
ATOM 794 C C . LYS A 1 101 ? 7.728 6.306 -8.386 1.00 90.31 101 LYS A C 1
ATOM 796 O O . LYS A 1 101 ? 7.999 7.128 -7.514 1.00 90.31 101 LYS A O 1
ATOM 801 N N . LEU A 1 102 ? 8.517 5.257 -8.637 1.00 92.25 102 LEU A N 1
ATOM 802 C CA . LEU A 1 102 ? 9.792 5.046 -7.942 1.00 92.25 102 LEU A CA 1
ATOM 803 C C . LEU A 1 102 ? 10.960 5.836 -8.551 1.00 92.25 102 LEU A C 1
ATOM 805 O O . LEU A 1 102 ? 12.023 5.908 -7.945 1.00 92.25 102 LEU A O 1
ATOM 809 N N . GLY A 1 103 ? 10.769 6.475 -9.707 1.00 93.00 103 GLY A N 1
ATOM 810 C CA . GLY A 1 103 ? 11.805 7.235 -10.407 1.00 93.00 103 GLY A CA 1
ATOM 811 C C . GLY A 1 103 ? 12.794 6.369 -11.191 1.00 93.00 103 GLY A C 1
ATOM 812 O O . GLY A 1 103 ? 13.842 6.866 -11.614 1.00 93.00 103 GLY A O 1
ATOM 813 N N . TRP A 1 104 ? 12.507 5.076 -11.363 1.00 95.06 104 TRP A N 1
ATOM 814 C CA . TRP A 1 104 ? 13.365 4.136 -12.078 1.00 95.06 104 TRP A CA 1
ATOM 815 C C . TRP A 1 104 ? 12.596 2.917 -12.616 1.00 95.06 104 TRP A C 1
ATOM 817 O O . TRP A 1 104 ? 11.451 2.659 -12.238 1.00 95.06 104 TRP A O 1
ATOM 827 N N . VAL A 1 105 ? 13.238 2.188 -13.531 1.00 96.25 105 VAL A N 1
ATOM 828 C CA . VAL A 1 105 ? 12.748 0.959 -14.176 1.00 96.25 105 VAL A CA 1
ATOM 829 C C . VAL A 1 105 ? 13.918 0.003 -14.418 1.00 96.25 105 VAL A C 1
ATOM 831 O O . VAL A 1 105 ? 15.038 0.456 -14.667 1.00 96.25 105 VAL A O 1
ATOM 834 N N . TRP A 1 106 ? 13.698 -1.310 -14.384 1.00 96.06 106 TRP A N 1
ATOM 835 C CA . TRP A 1 106 ? 14.731 -2.253 -14.820 1.00 96.06 106 TRP A CA 1
ATOM 836 C C . TRP A 1 106 ? 14.670 -2.454 -16.334 1.00 96.06 106 TRP A C 1
ATOM 838 O O . TRP A 1 106 ? 13.607 -2.722 -16.896 1.00 96.06 106 TRP A O 1
ATOM 848 N N . ILE A 1 107 ? 15.817 -2.339 -17.001 1.00 95.38 107 ILE A N 1
ATOM 849 C CA . ILE A 1 107 ? 15.961 -2.548 -18.448 1.00 95.38 107 ILE A CA 1
ATOM 850 C C . ILE A 1 107 ? 16.926 -3.706 -18.675 1.00 95.38 107 ILE A C 1
ATOM 852 O O . ILE A 1 107 ? 17.951 -3.806 -18.004 1.00 95.38 107 ILE A O 1
ATOM 856 N N . CYS A 1 108 ? 16.614 -4.582 -19.626 1.00 96.44 108 CYS A N 1
ATOM 857 C CA . CYS A 1 108 ? 17.506 -5.669 -20.008 1.00 96.44 108 CYS A CA 1
ATOM 858 C C . CYS A 1 108 ? 18.883 -5.146 -20.451 1.00 96.44 108 CYS A C 1
ATOM 860 O O . CYS A 1 108 ? 18.969 -4.313 -21.358 1.00 96.44 108 CYS A O 1
ATOM 862 N N . LYS A 1 109 ? 19.971 -5.685 -19.879 1.00 94.06 109 LYS A N 1
ATOM 863 C CA . LYS A 1 109 ? 21.343 -5.349 -20.307 1.00 94.06 109 LYS A CA 1
ATOM 864 C C . LYS A 1 109 ? 21.606 -5.761 -21.760 1.00 94.06 109 LYS A C 1
ATOM 866 O O . LYS A 1 109 ? 22.399 -5.130 -22.454 1.00 94.06 109 LYS A O 1
ATOM 871 N N . ASN A 1 110 ? 20.880 -6.768 -22.248 1.00 92.81 110 ASN A N 1
ATOM 872 C CA . ASN A 1 110 ? 21.001 -7.274 -23.611 1.00 92.81 110 ASN A CA 1
ATOM 873 C C . ASN A 1 110 ? 20.342 -6.384 -24.678 1.00 92.81 110 ASN A C 1
ATOM 875 O O . ASN A 1 110 ? 20.458 -6.666 -25.871 1.00 92.81 110 ASN A O 1
ATOM 879 N N . LYS A 1 111 ? 19.688 -5.287 -24.270 1.00 87.75 111 LYS A N 1
ATOM 880 C CA . LYS A 1 111 ? 19.098 -4.298 -25.180 1.00 87.75 111 LYS A CA 1
ATOM 881 C C . LYS A 1 111 ? 20.104 -3.769 -26.201 1.00 87.75 111 LYS A C 1
ATOM 883 O O . LYS A 1 111 ? 19.767 -3.633 -27.369 1.00 87.75 111 LYS A O 1
ATOM 888 N N . TYR A 1 112 ? 21.334 -3.497 -25.767 1.00 82.19 112 TYR A N 1
ATOM 889 C CA . TYR A 1 112 ? 22.361 -2.892 -26.620 1.00 82.19 112 TYR A CA 1
ATOM 890 C C . TYR A 1 112 ? 23.087 -3.897 -27.522 1.00 82.19 112 TYR A C 1
ATOM 892 O O . TYR A 1 112 ? 23.630 -3.495 -28.542 1.00 82.19 112 TYR A O 1
ATOM 900 N N . ARG A 1 113 ? 23.102 -5.189 -27.163 1.00 84.56 113 ARG A N 1
ATOM 901 C CA . ARG A 1 113 ? 23.801 -6.234 -27.932 1.00 84.56 113 ARG A CA 1
ATOM 902 C C . ARG A 1 113 ? 22.893 -6.982 -28.906 1.00 84.56 113 ARG A C 1
ATOM 904 O O . ARG A 1 113 ? 23.320 -7.277 -30.011 1.00 84.56 113 ARG A O 1
ATOM 911 N N . PHE A 1 114 ? 21.653 -7.271 -28.510 1.00 87.88 114 PHE A N 1
ATOM 912 C CA . PHE A 1 114 ? 20.721 -8.095 -29.296 1.00 87.88 114 PHE A CA 1
ATOM 913 C C . PHE A 1 114 ? 19.342 -7.442 -29.459 1.00 87.88 114 PHE A C 1
ATOM 915 O O . PHE A 1 114 ? 18.374 -8.112 -29.803 1.00 87.88 114 PHE A O 1
ATOM 922 N N . GLY A 1 115 ? 19.208 -6.146 -29.157 1.00 91.38 115 GLY A N 1
ATOM 923 C CA . GLY A 1 115 ? 17.950 -5.421 -29.357 1.00 91.38 115 GLY A CA 1
ATOM 924 C C . GLY A 1 115 ? 16.812 -5.827 -28.414 1.00 91.38 115 GLY A C 1
ATOM 925 O O . GLY A 1 115 ? 15.661 -5.483 -28.673 1.00 91.38 115 GLY A O 1
ATOM 926 N N . CYS A 1 116 ? 17.091 -6.539 -27.314 1.00 95.12 116 CYS A N 1
ATOM 927 C CA . CYS A 1 116 ? 16.050 -6.953 -26.370 1.00 95.12 116 CYS A CA 1
ATOM 928 C C . CYS A 1 116 ? 15.311 -5.739 -25.777 1.00 95.12 116 CYS A C 1
ATOM 930 O O . CYS A 1 116 ? 15.904 -4.879 -25.123 1.00 95.12 116 CYS A O 1
ATOM 932 N N . SER A 1 117 ? 13.991 -5.693 -25.952 1.00 94.00 117 SER A N 1
ATOM 933 C CA . SER A 1 117 ? 13.128 -4.603 -25.481 1.00 94.00 117 SER A CA 1
ATOM 934 C C . SER A 1 117 ? 12.620 -4.789 -24.046 1.00 94.00 117 SER A C 1
ATOM 936 O O . SER A 1 117 ? 11.787 -4.007 -23.587 1.00 94.00 117 SER A O 1
ATOM 938 N N . GLY A 1 118 ? 13.128 -5.794 -23.324 1.00 94.19 118 GLY A N 1
ATOM 939 C CA . GLY A 1 118 ? 12.671 -6.156 -21.985 1.00 94.19 118 GLY A CA 1
ATOM 940 C C . GLY A 1 118 ? 12.781 -5.004 -20.988 1.00 94.19 118 GLY A C 1
ATOM 941 O O . GLY A 1 118 ? 13.874 -4.486 -20.733 1.00 94.19 118 GLY A O 1
ATOM 942 N N . LYS A 1 119 ? 11.639 -4.637 -20.403 1.00 94.62 119 LYS A N 1
ATOM 943 C CA . LYS A 1 119 ? 11.501 -3.644 -19.335 1.00 94.62 119 LYS A CA 1
ATOM 944 C C . LYS A 1 119 ? 10.627 -4.231 -18.237 1.00 94.62 119 LYS A C 1
ATOM 946 O O . LYS A 1 119 ? 9.618 -4.857 -18.541 1.00 94.62 119 LYS A O 1
ATOM 951 N N . ILE A 1 120 ? 11.000 -4.007 -16.984 1.00 94.88 120 ILE A N 1
ATOM 952 C CA . ILE A 1 120 ? 10.252 -4.500 -15.826 1.00 94.88 120 ILE A CA 1
ATOM 953 C C . ILE A 1 120 ? 9.944 -3.308 -14.930 1.00 94.88 120 ILE A C 1
ATOM 955 O O . ILE A 1 120 ? 10.852 -2.587 -14.504 1.00 94.88 120 ILE A O 1
ATOM 959 N N . ASN A 1 121 ? 8.656 -3.094 -14.668 1.00 93.94 121 ASN A N 1
ATOM 960 C CA . ASN A 1 121 ? 8.206 -2.093 -13.715 1.00 93.94 121 ASN A CA 1
ATOM 961 C C . ASN A 1 121 ? 8.479 -2.611 -12.291 1.00 93.94 121 ASN A C 1
ATOM 963 O O . ASN A 1 121 ? 8.018 -3.701 -11.956 1.00 93.94 121 ASN A O 1
ATOM 967 N N . PRO A 1 122 ? 9.187 -1.857 -11.435 1.00 94.06 122 PRO A N 1
ATOM 968 C CA . PRO A 1 122 ? 9.466 -2.290 -10.066 1.00 94.06 122 PRO A CA 1
ATOM 969 C C . PRO A 1 122 ? 8.238 -2.386 -9.158 1.00 94.06 122 PRO A C 1
ATOM 971 O O . PRO A 1 122 ? 8.330 -2.945 -8.071 1.00 94.06 122 PRO A O 1
ATOM 974 N N . LEU A 1 123 ? 7.093 -1.861 -9.601 1.00 93.94 123 LEU A N 1
ATOM 975 C CA . LEU A 1 123 ? 5.809 -2.023 -8.922 1.00 93.94 123 LEU A CA 1
ATOM 976 C C . LEU A 1 123 ? 4.970 -3.185 -9.466 1.00 93.94 123 LEU A C 1
ATOM 978 O O . LEU A 1 123 ? 3.841 -3.351 -9.029 1.00 93.94 123 LEU A O 1
ATOM 982 N N . SER A 1 124 ? 5.468 -3.963 -10.429 1.00 92.25 124 SER A N 1
ATOM 983 C CA . SER A 1 124 ? 4.717 -5.117 -10.928 1.00 92.25 124 SER A CA 1
ATOM 984 C C . SER A 1 124 ? 4.568 -6.185 -9.849 1.00 92.25 124 SER A C 1
ATOM 986 O O . SER A 1 124 ? 5.558 -6.557 -9.213 1.00 92.25 124 SER A O 1
ATOM 988 N N . ASN A 1 125 ? 3.346 -6.700 -9.692 1.00 90.19 125 ASN A N 1
ATOM 989 C CA . ASN A 1 125 ? 2.954 -7.674 -8.676 1.00 90.19 125 ASN A CA 1
ATOM 990 C C . ASN A 1 125 ? 3.215 -7.205 -7.229 1.00 90.19 125 ASN A C 1
ATOM 992 O O . ASN A 1 125 ? 3.499 -8.017 -6.347 1.00 90.19 125 ASN A O 1
ATOM 996 N N . THR A 1 126 ? 3.186 -5.892 -6.982 1.00 93.31 126 THR A N 1
ATOM 997 C CA . THR A 1 126 ? 3.252 -5.323 -5.628 1.00 93.31 126 THR A CA 1
ATOM 998 C C . THR A 1 126 ? 1.909 -4.715 -5.242 1.00 93.31 126 THR A C 1
ATOM 1000 O O . THR A 1 126 ? 1.074 -4.420 -6.094 1.00 93.31 126 THR A O 1
ATOM 1003 N N . PHE A 1 127 ? 1.738 -4.432 -3.950 1.00 93.62 127 PHE A N 1
ATOM 1004 C CA . PHE A 1 127 ? 0.575 -3.713 -3.420 1.00 93.62 127 PHE A CA 1
ATOM 1005 C C . PHE A 1 127 ? 0.363 -2.348 -4.089 1.00 93.62 127 PHE A C 1
ATOM 1007 O O . PHE A 1 127 ? -0.731 -1.798 -4.072 1.00 93.62 127 PHE A O 1
ATOM 1014 N N . PHE A 1 128 ? 1.420 -1.796 -4.692 1.00 94.50 128 PHE A N 1
ATOM 1015 C CA . PHE 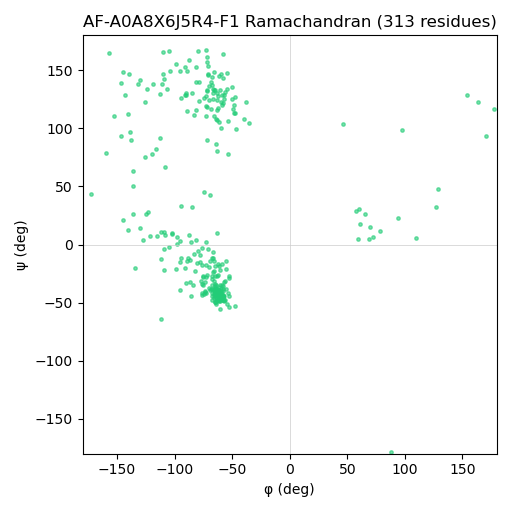A 1 128 ? 1.413 -0.489 -5.332 1.00 94.50 128 PHE A CA 1
ATOM 1016 C C . PHE A 1 128 ? 1.217 -0.528 -6.848 1.00 94.50 128 PHE A C 1
ATOM 1018 O O . PHE A 1 128 ? 1.305 0.522 -7.502 1.00 94.50 128 PHE A O 1
ATOM 1025 N N . GLU A 1 129 ? 0.950 -1.705 -7.417 1.00 91.19 129 GLU A N 1
ATOM 1026 C CA . GLU A 1 129 ? 0.634 -1.845 -8.830 1.00 91.19 129 GLU A CA 1
ATOM 1027 C C . GLU A 1 129 ? -0.632 -1.047 -9.177 1.00 91.19 129 GLU A C 1
ATOM 1029 O O . GLU A 1 129 ? -1.628 -1.071 -8.464 1.00 91.19 129 GLU A O 1
ATOM 1034 N N . ASN A 1 130 ? -0.586 -0.278 -10.268 1.00 88.00 130 ASN A N 1
ATOM 1035 C CA . ASN A 1 130 ? -1.697 0.551 -10.763 1.00 88.00 130 ASN A CA 1
ATOM 1036 C C . ASN A 1 130 ? -2.240 1.637 -9.812 1.00 88.00 130 ASN A C 1
ATOM 1038 O O . ASN A 1 130 ? -3.170 2.360 -10.181 1.00 88.00 130 ASN A O 1
ATOM 1042 N N . ILE A 1 131 ? -1.634 1.850 -8.641 1.00 90.62 131 ILE A N 1
ATOM 1043 C CA . ILE A 1 131 ? -2.026 2.949 -7.756 1.00 90.62 131 ILE A CA 1
ATOM 1044 C C . ILE A 1 131 ? -1.695 4.295 -8.412 1.00 90.62 131 ILE A C 1
ATOM 1046 O O . ILE A 1 131 ? -0.566 4.521 -8.855 1.00 90.62 131 ILE A O 1
ATOM 1050 N N . LYS A 1 132 ? -2.635 5.246 -8.378 1.00 90.12 132 LYS A N 1
ATOM 1051 C CA . LYS A 1 132 ? -2.446 6.610 -8.914 1.00 90.12 132 LYS A CA 1
ATOM 1052 C C . LYS A 1 132 ? -2.089 7.665 -7.861 1.00 90.12 132 LYS A C 1
ATOM 1054 O O . LYS A 1 132 ? -1.504 8.684 -8.211 1.00 90.12 132 LYS A O 1
ATOM 1059 N N . ILE A 1 133 ? -2.388 7.417 -6.586 1.00 92.00 133 ILE A N 1
ATOM 1060 C CA . ILE A 1 133 ? -2.013 8.313 -5.481 1.00 92.00 133 ILE A CA 1
ATOM 1061 C C . ILE A 1 133 ? -0.544 8.121 -5.060 1.00 92.00 133 ILE A C 1
ATOM 1063 O O . ILE A 1 133 ? 0.117 7.163 -5.488 1.00 92.00 133 ILE A O 1
ATOM 1067 N N . ARG A 1 134 ? -0.002 9.052 -4.267 1.00 92.50 134 ARG A N 1
ATOM 1068 C CA . ARG A 1 134 ? 1.410 9.018 -3.846 1.00 92.50 134 ARG A CA 1
ATOM 1069 C C . ARG A 1 134 ? 1.653 7.908 -2.825 1.00 92.50 134 ARG A C 1
ATOM 1071 O O . ARG A 1 134 ? 0.721 7.490 -2.145 1.00 92.50 134 ARG A O 1
ATOM 1078 N N . LEU A 1 135 ? 2.898 7.447 -2.703 1.00 94.25 135 LEU A N 1
ATOM 1079 C CA . LEU A 1 135 ? 3.241 6.379 -1.756 1.00 94.25 135 LEU A CA 1
ATOM 1080 C C . LEU A 1 135 ? 3.039 6.839 -0.321 1.00 94.25 135 LEU A C 1
ATOM 1082 O O . LEU A 1 135 ? 2.522 6.073 0.482 1.00 94.25 135 LEU A O 1
ATOM 1086 N N . LEU A 1 136 ? 3.386 8.095 -0.026 1.00 93.25 136 LEU A N 1
ATOM 1087 C CA . LEU A 1 136 ? 3.144 8.670 1.291 1.00 93.25 136 LEU A CA 1
ATOM 1088 C C . LEU A 1 136 ? 1.658 8.613 1.656 1.00 93.25 136 LEU A C 1
ATOM 1090 O O . LEU A 1 136 ? 1.330 8.189 2.752 1.00 93.25 136 LEU A O 1
ATOM 1094 N N . ASP A 1 137 ? 0.758 8.957 0.735 1.00 93.81 137 ASP A N 1
ATOM 1095 C CA . ASP A 1 137 ? -0.681 8.955 1.021 1.00 93.81 137 ASP A CA 1
ATOM 1096 C C . ASP A 1 137 ? -1.196 7.530 1.305 1.00 93.81 137 ASP A C 1
ATOM 1098 O O . ASP A 1 137 ? -1.953 7.327 2.246 1.00 93.81 137 ASP A O 1
ATOM 1102 N N . VAL A 1 138 ? -0.734 6.528 0.546 1.00 95.00 138 VAL A N 1
ATOM 1103 C CA . VAL A 1 138 ? -1.063 5.112 0.805 1.00 95.00 138 VAL A CA 1
ATOM 1104 C C . VAL A 1 138 ? -0.501 4.648 2.147 1.00 95.00 138 VAL A C 1
ATOM 1106 O O . VAL A 1 138 ? -1.169 3.928 2.880 1.00 95.00 138 VAL A O 1
ATOM 1109 N N . PHE A 1 139 ? 0.718 5.060 2.489 1.00 95.31 139 PHE A N 1
ATOM 1110 C CA . PHE A 1 139 ? 1.336 4.717 3.764 1.00 95.31 139 PHE A CA 1
ATOM 1111 C C . PHE A 1 139 ? 0.569 5.314 4.952 1.00 95.31 139 PHE A C 1
ATOM 1113 O O . PHE A 1 139 ? 0.355 4.626 5.947 1.00 95.31 139 PHE A O 1
ATOM 1120 N N . LEU A 1 140 ? 0.070 6.549 4.823 1.00 93.31 140 LEU A N 1
ATOM 1121 C CA . LEU A 1 140 ? -0.841 7.145 5.805 1.00 93.31 140 LEU A CA 1
ATOM 1122 C C . LEU A 1 140 ? -2.121 6.318 5.954 1.00 93.31 140 LEU A C 1
ATOM 1124 O O . LEU A 1 140 ? -2.518 6.017 7.074 1.00 93.31 140 LEU A O 1
ATOM 1128 N N . LEU A 1 141 ? -2.727 5.899 4.838 1.00 94.81 141 LEU A N 1
ATOM 1129 C CA . LEU A 1 141 ? -3.913 5.037 4.856 1.00 94.81 141 LEU A CA 1
ATOM 1130 C C . LEU A 1 141 ? -3.643 3.698 5.554 1.00 94.81 141 LEU A C 1
ATOM 1132 O O . LEU A 1 141 ? -4.494 3.234 6.306 1.00 94.81 141 LEU A O 1
ATOM 1136 N N . ILE A 1 142 ? -2.459 3.108 5.361 1.00 95.69 142 ILE A N 1
ATOM 1137 C CA . ILE A 1 142 ? -2.035 1.892 6.069 1.00 95.69 142 ILE A CA 1
ATOM 1138 C C . ILE A 1 142 ? -1.979 2.132 7.579 1.00 95.69 142 ILE A C 1
ATOM 1140 O O . ILE A 1 142 ? -2.523 1.333 8.342 1.00 95.69 142 ILE A O 1
ATOM 1144 N N . ILE A 1 143 ? -1.362 3.231 8.023 1.00 93.19 143 ILE A N 1
ATOM 1145 C CA . ILE A 1 143 ? -1.300 3.559 9.452 1.00 93.19 143 ILE A CA 1
ATOM 1146 C C . ILE A 1 143 ? -2.714 3.732 10.014 1.00 93.19 143 ILE A C 1
ATOM 1148 O O . ILE A 1 143 ? -3.040 3.101 11.016 1.00 93.19 143 ILE A O 1
ATOM 1152 N N . CYS A 1 144 ? -3.566 4.510 9.340 1.00 92.56 144 CYS A N 1
ATOM 1153 C CA . CYS A 1 144 ? -4.961 4.720 9.729 1.00 92.56 144 CYS A CA 1
ATOM 1154 C C . CYS A 1 144 ? -5.759 3.410 9.816 1.00 92.56 144 CYS A C 1
ATOM 1156 O O . CYS A 1 144 ? -6.543 3.210 10.744 1.00 92.56 144 CYS A O 1
ATOM 1158 N N . PHE A 1 145 ? -5.539 2.488 8.879 1.00 94.12 145 PHE A N 1
ATOM 1159 C CA . PHE A 1 145 ? -6.191 1.184 8.881 1.00 94.12 145 PHE A CA 1
ATOM 1160 C C . PHE A 1 145 ? -5.759 0.329 10.080 1.00 94.12 145 PHE A C 1
ATOM 1162 O O . PHE A 1 145 ? -6.600 -0.275 10.759 1.00 94.12 145 PHE A O 1
ATOM 1169 N N . VAL A 1 146 ? -4.454 0.308 10.370 1.00 92.94 146 VAL A N 1
ATOM 1170 C CA . VAL A 1 146 ? -3.866 -0.415 11.508 1.00 92.94 146 VAL A CA 1
ATOM 1171 C C . VAL A 1 146 ? -4.343 0.164 12.843 1.00 92.94 146 VAL A C 1
ATOM 1173 O O . VAL A 1 146 ? -4.622 -0.600 13.770 1.00 92.94 146 VAL A O 1
ATOM 1176 N N . THR A 1 147 ? -4.509 1.486 12.940 1.00 89.31 147 THR A N 1
ATOM 1177 C CA . THR A 1 147 ? -5.060 2.164 14.127 1.00 89.31 147 THR A CA 1
ATOM 1178 C C . THR A 1 147 ? -6.579 2.142 14.211 1.00 89.31 147 THR A C 1
ATOM 1180 O O . THR A 1 147 ? -7.136 2.693 15.155 1.00 89.31 147 THR A O 1
ATOM 1183 N N . LYS A 1 148 ? -7.252 1.460 13.277 1.00 90.44 148 LYS A N 1
ATOM 1184 C CA . LYS A 1 148 ? -8.714 1.334 13.227 1.00 90.44 148 LYS A CA 1
ATOM 1185 C C . LYS A 1 148 ? -9.442 2.682 13.093 1.00 90.44 148 LYS A C 1
ATOM 1187 O O . LYS A 1 148 ? -10.565 2.816 13.563 1.00 90.44 148 LYS A O 1
ATOM 1192 N N . MET A 1 149 ? -8.836 3.674 12.443 1.00 88.69 149 MET A N 1
ATOM 1193 C CA . MET A 1 149 ? -9.515 4.947 12.195 1.00 88.69 149 MET A CA 1
ATOM 1194 C C . MET A 1 149 ? -10.680 4.772 11.215 1.00 88.69 149 MET A C 1
ATOM 1196 O O . MET A 1 149 ? -10.540 4.089 10.194 1.00 88.69 149 MET A O 1
ATOM 1200 N N . GLN A 1 150 ? -11.800 5.429 11.524 1.00 86.69 150 GLN A N 1
ATOM 1201 C CA . GLN A 1 150 ? -12.996 5.491 10.679 1.00 86.69 150 GLN A CA 1
ATOM 1202 C C . GLN A 1 150 ? -12.725 6.254 9.382 1.00 86.69 150 GLN A C 1
ATOM 1204 O O . GLN A 1 150 ? -11.926 7.194 9.362 1.00 86.69 150 GLN A O 1
ATOM 1209 N N . VAL A 1 151 ? -13.404 5.870 8.300 1.00 88.62 151 VAL A N 1
ATOM 1210 C CA . VAL A 1 151 ? -13.159 6.436 6.965 1.00 88.62 151 VAL A CA 1
ATOM 1211 C C . VAL A 1 151 ? -13.472 7.939 6.934 1.00 88.62 151 VAL A C 1
ATOM 1213 O O . VAL A 1 151 ? -12.685 8.694 6.360 1.00 88.62 151 VAL A O 1
ATOM 1216 N N . SER A 1 152 ? -14.524 8.397 7.625 1.00 88.12 152 SER A N 1
ATOM 1217 C CA . SER A 1 152 ? -14.855 9.823 7.856 1.00 88.12 152 SER A CA 1
ATOM 1218 C C . SER A 1 152 ? -13.693 10.615 8.434 1.00 88.12 152 SER A C 1
ATOM 1220 O O . SER A 1 152 ? -13.252 11.603 7.838 1.00 88.12 152 SER A O 1
ATOM 1222 N N . LEU A 1 153 ? -13.132 10.139 9.542 1.00 88.44 153 LEU A N 1
ATOM 1223 C CA . LEU A 1 153 ? -12.015 10.800 10.205 1.00 88.44 153 LEU A CA 1
ATOM 1224 C C . LEU A 1 153 ? -10.744 10.789 9.344 1.00 88.44 153 LEU A C 1
ATOM 1226 O O . LEU A 1 153 ? -10.012 11.779 9.278 1.00 88.44 153 LEU A O 1
ATOM 1230 N N . VAL A 1 154 ? -10.484 9.682 8.642 1.00 90.31 154 VAL A N 1
ATOM 1231 C CA . VAL A 1 154 ? -9.344 9.574 7.721 1.00 90.31 154 VAL A CA 1
ATOM 1232 C C . VAL A 1 154 ? -9.486 10.542 6.556 1.00 90.31 154 VAL A C 1
ATOM 1234 O O . VAL A 1 154 ? -8.511 11.212 6.212 1.00 90.31 154 VAL A O 1
ATOM 1237 N N . LEU A 1 155 ? -10.681 10.655 5.970 1.00 91.00 155 LEU A N 1
ATOM 1238 C CA . LEU A 1 155 ? -10.959 11.599 4.893 1.00 91.00 155 LEU A CA 1
ATOM 1239 C C . LEU A 1 155 ? -10.653 13.028 5.338 1.00 91.00 155 LEU A C 1
ATOM 1241 O O . LEU A 1 155 ? -9.949 13.749 4.628 1.00 91.00 155 LEU A O 1
ATOM 1245 N N . GLU A 1 156 ? -11.152 13.428 6.508 1.00 89.38 156 GLU A N 1
ATOM 1246 C CA . GLU A 1 156 ? -10.925 14.762 7.055 1.00 89.38 156 GLU A CA 1
ATOM 1247 C C . GLU A 1 156 ? -9.430 15.021 7.281 1.00 89.38 156 GLU A C 1
ATOM 1249 O O . GLU A 1 156 ? -8.865 15.964 6.718 1.00 89.38 156 GLU A O 1
ATOM 1254 N N . HIS A 1 157 ? -8.758 14.152 8.038 1.00 88.12 157 HIS A N 1
ATOM 1255 C CA . HIS A 1 157 ? -7.352 14.330 8.404 1.00 88.12 157 HIS A CA 1
ATOM 1256 C C . HIS A 1 157 ? -6.429 14.330 7.183 1.00 88.12 157 HIS A C 1
ATOM 1258 O O . HIS A 1 157 ? -5.546 15.187 7.054 1.00 88.12 157 HIS A O 1
ATOM 1264 N N . LEU A 1 158 ? -6.643 13.399 6.252 1.00 89.81 158 LEU A N 1
ATOM 1265 C CA . LEU A 1 158 ? -5.823 13.286 5.055 1.00 89.81 158 LEU A CA 1
ATOM 1266 C C . LEU A 1 158 ? -6.042 14.483 4.125 1.00 89.81 158 LEU A C 1
ATOM 1268 O O . LEU A 1 158 ? -5.077 15.006 3.567 1.00 89.81 158 LEU A O 1
ATOM 1272 N N . ASN A 1 159 ? -7.274 14.976 3.991 1.00 92.06 159 ASN A N 1
ATOM 1273 C CA . ASN A 1 159 ? -7.544 16.171 3.194 1.00 92.06 159 ASN A CA 1
ATOM 1274 C C . ASN A 1 159 ? -6.972 17.437 3.828 1.00 92.06 159 ASN A C 1
ATOM 1276 O O . ASN A 1 159 ? -6.388 18.248 3.110 1.00 92.06 159 ASN A O 1
ATOM 1280 N N . LEU A 1 160 ? -7.038 17.588 5.153 1.00 88.69 160 LEU A N 1
ATOM 1281 C CA . LEU A 1 160 ? -6.355 18.677 5.857 1.00 88.69 160 LEU A CA 1
ATOM 1282 C C . LEU A 1 160 ? -4.844 18.647 5.591 1.00 88.69 160 LEU A C 1
ATOM 1284 O O . LEU A 1 160 ? -4.250 19.678 5.261 1.00 88.69 160 LEU A O 1
ATOM 1288 N N . PHE A 1 161 ? -4.226 17.468 5.664 1.00 86.81 161 PHE A N 1
ATOM 1289 C CA . PHE A 1 161 ? -2.808 17.290 5.360 1.00 86.81 161 PHE A CA 1
ATOM 1290 C C . PHE A 1 161 ? -2.464 17.647 3.906 1.00 86.81 161 PHE A C 1
ATOM 1292 O O . PHE A 1 161 ? -1.508 18.382 3.646 1.00 86.81 161 PHE A O 1
ATOM 1299 N N . ARG A 1 162 ? -3.259 17.167 2.949 1.00 90.06 162 ARG A N 1
ATOM 1300 C CA . ARG A 1 162 ? -3.070 17.421 1.513 1.00 90.06 162 ARG A CA 1
ATOM 1301 C C . ARG A 1 162 ? -3.241 18.894 1.163 1.00 90.06 162 ARG A C 1
ATOM 1303 O O . ARG A 1 162 ? -2.407 19.440 0.440 1.00 90.06 162 ARG A O 1
ATOM 1310 N N . ASN A 1 163 ? -4.241 19.557 1.743 1.00 90.50 163 ASN A N 1
ATOM 1311 C CA . ASN A 1 163 ? -4.489 20.986 1.554 1.00 90.50 163 ASN A CA 1
ATOM 1312 C C . ASN A 1 163 ? -3.284 21.827 2.002 1.00 90.50 163 ASN A C 1
ATOM 1314 O O . ASN A 1 163 ? -2.861 22.722 1.272 1.00 90.50 163 ASN A O 1
ATOM 1318 N N . ARG A 1 164 ? -2.653 21.494 3.141 1.00 88.19 164 ARG A N 1
ATOM 1319 C CA . ARG A 1 164 ? -1.426 22.173 3.615 1.00 88.19 164 ARG A CA 1
ATOM 1320 C C . ARG A 1 164 ? -0.248 22.051 2.640 1.00 88.19 164 ARG A C 1
ATOM 1322 O O . ARG A 1 164 ? 0.661 22.872 2.680 1.00 88.19 164 ARG A O 1
ATOM 1329 N N . ARG A 1 165 ? -0.256 21.045 1.759 1.00 86.75 165 ARG A N 1
ATOM 1330 C CA . ARG A 1 165 ? 0.773 20.810 0.730 1.00 86.75 165 ARG A CA 1
ATOM 1331 C C . ARG A 1 165 ? 0.334 21.247 -0.670 1.00 86.75 165 ARG A C 1
ATOM 1333 O O . ARG A 1 165 ? 1.017 20.921 -1.637 1.00 86.75 165 ARG A O 1
ATOM 1340 N N . GLY A 1 166 ? -0.805 21.936 -0.789 1.00 90.44 166 GLY A N 1
ATOM 1341 C CA . GLY A 1 166 ? -1.364 22.363 -2.074 1.00 90.44 166 GLY A CA 1
ATOM 1342 C C . GLY A 1 166 ? -1.795 21.200 -2.974 1.00 90.44 166 GLY A C 1
ATOM 1343 O O . GLY A 1 166 ? -1.760 21.325 -4.195 1.00 90.44 166 GLY A O 1
ATOM 1344 N N . GLN A 1 167 ? -2.145 20.049 -2.393 1.00 89.81 167 GLN A N 1
ATOM 1345 C CA . GLN A 1 167 ? -2.556 18.863 -3.143 1.00 89.81 167 GLN A CA 1
ATOM 1346 C C . GLN A 1 167 ? -4.082 18.775 -3.269 1.00 89.81 167 GLN A C 1
ATOM 1348 O O . GLN A 1 167 ? -4.788 19.182 -2.347 1.00 89.81 167 GLN A O 1
ATOM 1353 N N . PRO A 1 168 ? -4.608 18.194 -4.367 1.00 92.50 168 PRO A N 1
ATOM 1354 C CA . PRO A 1 168 ? -6.042 17.971 -4.525 1.00 92.50 168 PRO A CA 1
ATOM 1355 C C . PRO A 1 168 ? -6.594 17.077 -3.420 1.00 92.50 168 PRO A C 1
ATOM 1357 O O . PRO A 1 168 ? -5.911 16.142 -2.996 1.00 92.50 168 PRO A O 1
ATOM 1360 N N . GLN A 1 169 ? -7.835 17.306 -3.008 1.00 93.25 169 GLN A N 1
ATOM 1361 C CA . GLN A 1 169 ? -8.509 16.455 -2.031 1.00 93.25 169 GLN A CA 1
ATOM 1362 C C . GLN A 1 169 ? -8.648 15.016 -2.545 1.00 93.25 169 GLN A C 1
ATOM 1364 O O . GLN A 1 169 ? -8.811 14.766 -3.740 1.00 93.25 169 GLN A O 1
ATOM 1369 N N . MET A 1 170 ? -8.543 14.064 -1.626 1.00 93.44 170 MET A N 1
ATOM 1370 C CA . MET A 1 170 ? -8.862 12.665 -1.851 1.00 93.44 170 MET A CA 1
ATOM 1371 C C . MET A 1 170 ? -10.374 12.468 -1.737 1.00 93.44 170 MET A C 1
ATOM 1373 O O . MET A 1 170 ? -11.018 13.069 -0.878 1.00 93.44 170 MET A O 1
ATOM 1377 N N . SER A 1 171 ? -10.937 11.635 -2.612 1.00 92.81 171 SER A N 1
ATOM 1378 C CA . SER A 1 171 ? -12.353 11.282 -2.552 1.00 92.81 171 SER A CA 1
ATOM 1379 C C . SER A 1 171 ? -12.609 10.185 -1.521 1.00 92.81 171 SER A C 1
ATOM 1381 O O . SER A 1 171 ? -11.757 9.324 -1.302 1.00 92.81 171 SER A O 1
ATOM 1383 N N . TRP A 1 172 ? -13.825 10.174 -0.974 1.00 91.25 172 TRP A N 1
ATOM 1384 C CA . TRP A 1 172 ? -14.344 9.089 -0.138 1.00 91.25 172 TRP A CA 1
ATOM 1385 C C . TRP A 1 172 ? -14.102 7.708 -0.751 1.00 91.25 172 TRP A C 1
ATOM 1387 O O . TRP A 1 172 ? -13.461 6.854 -0.145 1.00 91.25 172 TRP A O 1
ATOM 1397 N N . ALA A 1 173 ? -14.533 7.538 -2.006 1.00 88.88 173 ALA A N 1
ATOM 1398 C CA . ALA A 1 173 ? -14.413 6.284 -2.743 1.00 88.88 173 ALA A CA 1
ATOM 1399 C C . ALA A 1 173 ? -12.968 5.772 -2.803 1.00 88.88 173 ALA A C 1
ATOM 1401 O O . ALA A 1 173 ? -12.735 4.584 -2.632 1.00 88.88 173 ALA A O 1
ATOM 1402 N N . THR A 1 174 ? -11.986 6.669 -2.956 1.00 92.00 174 THR A N 1
ATOM 1403 C CA . THR A 1 174 ? -10.574 6.260 -2.965 1.00 92.00 174 THR A CA 1
ATOM 1404 C C . THR A 1 174 ? -10.178 5.622 -1.632 1.00 92.00 174 THR A C 1
ATOM 1406 O O . THR A 1 174 ? -9.491 4.607 -1.624 1.00 92.00 174 THR A O 1
ATOM 1409 N N . ILE A 1 175 ? -10.598 6.195 -0.502 1.00 91.81 175 ILE A N 1
ATOM 1410 C CA . ILE A 1 175 ? -10.247 5.680 0.831 1.00 91.81 175 ILE A CA 1
ATOM 1411 C C . ILE A 1 175 ? -10.919 4.326 1.076 1.00 91.81 175 ILE A C 1
ATOM 1413 O O . ILE A 1 175 ? -10.248 3.390 1.511 1.00 91.81 175 ILE A O 1
ATOM 1417 N N . VAL A 1 176 ? -12.203 4.207 0.726 1.00 89.12 176 VAL A N 1
ATOM 1418 C CA . VAL A 1 176 ? -12.972 2.952 0.799 1.00 89.12 176 VAL A CA 1
ATOM 1419 C C . VAL A 1 176 ? -12.320 1.847 -0.037 1.00 89.12 176 VAL A C 1
ATOM 1421 O O . VAL A 1 176 ? -12.142 0.726 0.448 1.00 89.12 176 VAL A O 1
ATOM 1424 N N . ASP A 1 177 ? -11.890 2.158 -1.263 1.00 88.25 177 ASP A N 1
ATOM 1425 C CA . ASP A 1 177 ? -11.191 1.207 -2.136 1.00 88.25 177 ASP A CA 1
ATOM 1426 C C . ASP A 1 177 ? -9.889 0.709 -1.485 1.00 88.25 177 ASP A C 1
ATOM 1428 O O . ASP A 1 177 ? -9.592 -0.488 -1.497 1.00 88.25 177 ASP A O 1
ATOM 1432 N N . PHE A 1 178 ? -9.128 1.605 -0.848 1.00 93.25 178 PHE A N 1
ATOM 1433 C CA . PHE A 1 178 ? -7.900 1.243 -0.137 1.00 93.25 178 PHE A CA 1
ATOM 1434 C C . PHE A 1 178 ? -8.150 0.394 1.106 1.00 93.25 178 PHE A C 1
ATOM 1436 O O . PHE A 1 178 ? -7.425 -0.572 1.346 1.00 93.25 178 PHE A O 1
ATOM 1443 N N . TYR A 1 179 ? -9.172 0.723 1.891 1.00 93.12 179 TYR A N 1
ATOM 1444 C CA . TYR A 1 179 ? -9.579 -0.080 3.043 1.00 93.12 179 TYR A CA 1
ATOM 1445 C C . TYR A 1 179 ? -10.044 -1.470 2.610 1.00 93.12 179 TYR A C 1
ATOM 1447 O O . TYR A 1 179 ? -9.703 -2.465 3.250 1.00 93.12 179 TYR A O 1
ATOM 1455 N N . SER A 1 180 ? -10.750 -1.558 1.485 1.00 88.19 180 SER A N 1
ATOM 1456 C CA . SER A 1 180 ? -11.165 -2.825 0.884 1.00 88.19 180 SER A CA 1
ATOM 1457 C C . SER A 1 180 ? -9.968 -3.666 0.433 1.00 88.19 180 SER A C 1
ATOM 1459 O O . SER A 1 180 ? -9.910 -4.855 0.744 1.00 88.19 180 SER A O 1
ATOM 1461 N N . LEU A 1 181 ? -8.967 -3.052 -0.206 1.00 91.25 181 LEU A N 1
ATOM 1462 C CA . LEU A 1 181 ? -7.719 -3.728 -0.577 1.00 91.25 181 LEU A CA 1
ATOM 1463 C C . LEU A 1 181 ? -6.939 -4.222 0.657 1.00 91.25 181 LEU A C 1
ATOM 1465 O O . LEU A 1 181 ? -6.402 -5.326 0.666 1.00 91.25 181 LEU A O 1
ATOM 1469 N N . MET A 1 182 ? -6.903 -3.439 1.737 1.00 94.56 182 MET A N 1
ATOM 1470 C CA . MET A 1 182 ? -6.271 -3.852 2.996 1.00 94.56 182 MET A CA 1
ATOM 1471 C C . MET A 1 182 ? -7.029 -4.995 3.687 1.00 94.56 182 MET A C 1
ATOM 1473 O O . MET A 1 182 ? -6.405 -5.893 4.253 1.00 94.56 182 MET A O 1
ATOM 1477 N N . ARG A 1 183 ? -8.364 -5.028 3.594 1.00 91.75 183 ARG A N 1
ATOM 1478 C CA . ARG A 1 183 ? -9.180 -6.162 4.064 1.00 91.75 183 ARG A CA 1
ATOM 1479 C C . ARG A 1 183 ? -8.864 -7.447 3.305 1.00 91.75 183 ARG A C 1
ATOM 1481 O O . ARG A 1 183 ? -8.774 -8.496 3.936 1.00 91.75 183 ARG A O 1
ATOM 1488 N N . GLU A 1 184 ? -8.630 -7.374 1.998 1.00 90.38 184 GLU A N 1
ATOM 1489 C CA . GLU A 1 184 ? -8.212 -8.530 1.194 1.00 90.38 184 GLU A CA 1
ATOM 1490 C C . GLU A 1 184 ? -6.882 -9.120 1.687 1.00 90.38 184 GLU A C 1
ATOM 1492 O O . GLU A 1 184 ? -6.766 -10.335 1.848 1.00 90.38 184 GLU A O 1
ATOM 1497 N N . VAL A 1 185 ? -5.910 -8.270 2.043 1.00 93.69 185 VAL A N 1
ATOM 1498 C CA . VAL A 1 185 ? -4.658 -8.726 2.676 1.00 93.69 185 VAL A CA 1
ATOM 1499 C C . VAL A 1 185 ? -4.959 -9.489 3.965 1.00 93.69 185 VAL A C 1
ATOM 1501 O O . VAL A 1 185 ? -4.454 -10.596 4.161 1.00 93.69 185 VAL A O 1
ATOM 1504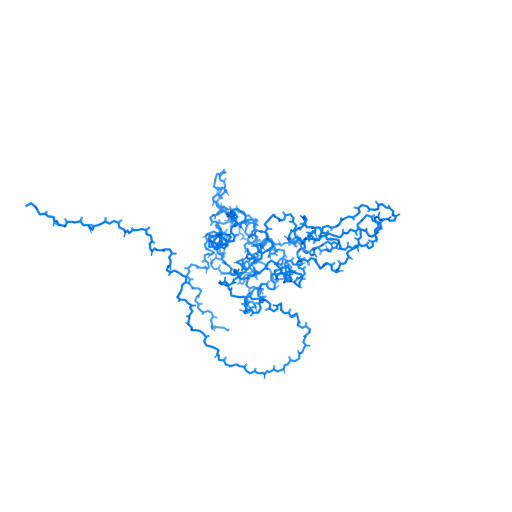 N N . THR A 1 186 ? -5.818 -8.940 4.832 1.00 93.12 186 THR A N 1
ATOM 1505 C CA . THR A 1 186 ? -6.182 -9.621 6.085 1.00 93.12 186 THR A CA 1
ATOM 1506 C C . THR A 1 186 ? -6.920 -10.934 5.851 1.00 93.12 186 THR A C 1
ATOM 1508 O O . THR A 1 186 ? -6.691 -11.885 6.591 1.00 93.12 186 THR A O 1
ATOM 1511 N N . GLU A 1 187 ? -7.749 -11.017 4.809 1.00 89.25 187 GLU A N 1
ATOM 1512 C CA . GLU A 1 187 ? -8.473 -12.225 4.406 1.00 89.25 187 GLU A CA 1
ATOM 1513 C C . GLU A 1 187 ? -7.522 -13.337 3.979 1.00 89.25 187 GLU A C 1
ATOM 1515 O O . GLU A 1 187 ? -7.570 -14.448 4.516 1.00 89.25 187 GLU A O 1
ATOM 1520 N N . ILE A 1 188 ? -6.599 -13.021 3.072 1.00 90.25 188 ILE A N 1
ATOM 1521 C CA . ILE A 1 188 ? -5.612 -13.978 2.583 1.00 90.25 188 ILE A CA 1
ATOM 1522 C C . ILE A 1 188 ? -4.738 -14.455 3.740 1.00 90.25 188 ILE A C 1
ATOM 1524 O O . ILE A 1 188 ? -4.575 -15.662 3.917 1.00 90.25 188 ILE A O 1
ATOM 1528 N N . VAL A 1 189 ? -4.229 -13.549 4.575 1.00 91.00 189 VAL A N 1
ATOM 1529 C CA . VAL A 1 189 ? -3.382 -13.932 5.713 1.00 91.00 189 VAL A CA 1
ATOM 1530 C C . VAL A 1 189 ? -4.158 -14.767 6.728 1.00 91.00 189 VAL A C 1
ATOM 1532 O O . VAL A 1 189 ? -3.661 -15.807 7.157 1.00 91.00 189 VAL A O 1
ATOM 1535 N N . ALA A 1 190 ? -5.384 -14.371 7.082 1.00 87.44 190 ALA A N 1
ATOM 1536 C CA . ALA A 1 190 ? -6.222 -15.119 8.017 1.00 87.44 190 ALA A CA 1
ATOM 1537 C C . ALA A 1 190 ? -6.541 -16.533 7.509 1.00 87.44 190 ALA A C 1
ATOM 1539 O O . ALA A 1 190 ? -6.517 -17.469 8.301 1.00 87.44 190 ALA A O 1
ATOM 1540 N N . SER A 1 191 ? -6.741 -16.718 6.197 1.00 85.12 191 SER A N 1
ATOM 1541 C CA . SER A 1 191 ? -6.986 -18.045 5.602 1.00 85.12 191 SER A CA 1
ATOM 1542 C C . SER A 1 191 ? -5.825 -19.038 5.767 1.00 85.12 191 SER A C 1
ATOM 1544 O O . SER A 1 191 ? -6.008 -20.240 5.584 1.00 85.12 191 SER A O 1
ATOM 1546 N N . HIS A 1 192 ? -4.627 -18.550 6.103 1.00 84.62 192 HIS A N 1
ATOM 1547 C CA . HIS A 1 192 ? -3.436 -19.372 6.334 1.00 84.62 192 HIS A CA 1
ATOM 1548 C C . HIS A 1 192 ? -3.164 -19.657 7.809 1.00 84.62 192 HIS A C 1
ATOM 1550 O O . HIS A 1 192 ? -2.178 -20.331 8.103 1.00 84.62 192 HIS A O 1
ATOM 1556 N N . HIS A 1 193 ? -4.005 -19.170 8.721 1.00 75.19 193 HIS A N 1
ATOM 1557 C CA . HIS A 1 193 ? -3.931 -19.537 10.131 1.00 75.19 193 HIS A CA 1
ATOM 1558 C C . HIS A 1 193 ? -4.814 -20.751 10.400 1.00 75.19 193 HIS A C 1
ATOM 1560 O O . HIS A 1 193 ? -5.997 -20.743 10.083 1.00 75.19 193 HIS A O 1
ATOM 1566 N N . ASP A 1 194 ? -4.243 -21.776 11.036 1.00 56.41 194 ASP A N 1
ATOM 1567 C CA . ASP A 1 194 ? -4.909 -23.063 11.299 1.00 56.41 194 ASP A CA 1
ATOM 1568 C C . ASP A 1 194 ? -6.095 -22.963 12.283 1.00 56.41 194 ASP A C 1
ATOM 1570 O O . ASP A 1 194 ? -6.816 -23.936 12.505 1.00 56.41 194 ASP A O 1
ATOM 1574 N N . LYS A 1 195 ? -6.327 -21.789 12.888 1.00 58.47 195 LYS A N 1
ATOM 1575 C CA . LYS A 1 195 ? -7.496 -21.545 13.738 1.00 58.47 195 LYS A CA 1
ATOM 1576 C C . LYS A 1 195 ? -8.707 -21.223 12.861 1.00 58.47 195 LYS A C 1
ATOM 1578 O O . LYS A 1 195 ? -8.734 -20.187 12.204 1.00 58.47 195 LYS A O 1
ATOM 1583 N N . LEU A 1 196 ? -9.722 -22.088 12.912 1.00 52.31 196 LEU A N 1
ATOM 1584 C CA . LEU A 1 196 ? -11.013 -21.898 12.245 1.00 52.31 196 LEU A CA 1
ATOM 1585 C C . LEU A 1 196 ? -11.587 -20.500 12.527 1.00 52.31 196 LEU A C 1
ATOM 1587 O O . LEU A 1 196 ? -11.871 -20.135 13.674 1.00 52.31 196 LEU A O 1
ATOM 1591 N N . LEU A 1 197 ? -11.792 -19.731 11.458 1.00 54.06 197 LEU A N 1
ATOM 1592 C CA . LEU A 1 197 ? -12.531 -18.473 11.487 1.00 54.06 197 LEU 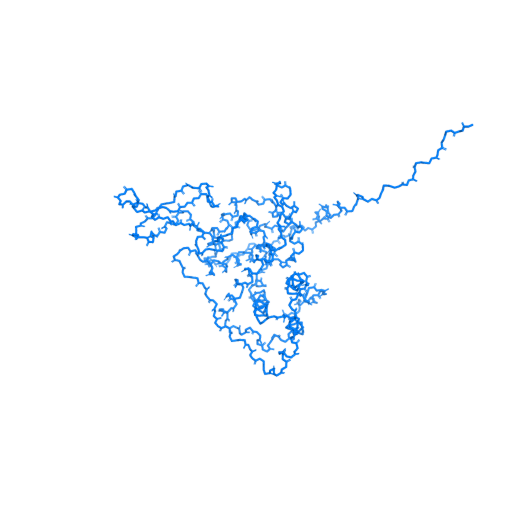A CA 1
ATOM 1593 C C . LEU A 1 197 ? -13.970 -18.764 11.936 1.00 54.06 197 LEU A C 1
ATOM 1595 O O . LEU A 1 197 ? -14.750 -19.301 11.162 1.00 54.06 197 LEU A O 1
ATOM 1599 N N . GLY A 1 198 ? -14.322 -18.417 13.178 1.00 49.12 198 GLY A N 1
ATOM 1600 C CA . GLY A 1 198 ? -15.674 -18.631 13.717 1.00 49.12 198 GLY A CA 1
ATOM 1601 C C . GLY A 1 198 ? -15.893 -19.926 14.512 1.00 49.12 198 GLY A C 1
ATOM 1602 O O . GLY A 1 198 ? -17.035 -20.354 14.636 1.00 49.12 198 GLY A O 1
ATOM 1603 N N . GLY A 1 199 ? -14.840 -20.544 15.067 1.00 43.78 199 GLY A N 1
ATOM 1604 C CA . GLY A 1 199 ? -14.998 -21.645 16.034 1.00 43.78 199 GLY A CA 1
ATOM 1605 C C . GLY A 1 199 ? -15.827 -21.265 17.283 1.00 43.78 199 GLY A C 1
ATOM 1606 O O . GLY A 1 199 ? -15.990 -20.072 17.555 1.00 43.78 199 GLY A O 1
ATOM 1607 N N . PRO A 1 200 ? -16.318 -22.253 18.062 1.00 42.94 200 PRO A N 1
ATOM 1608 C CA . PRO A 1 200 ? -17.266 -22.067 19.177 1.00 42.94 200 PRO A CA 1
ATOM 1609 C C . PRO A 1 200 ? -16.774 -21.129 20.292 1.00 42.94 200 PRO A C 1
ATOM 1611 O O . PRO A 1 200 ? -17.568 -20.602 21.056 1.00 42.94 200 PRO A O 1
ATOM 1614 N N . GLU A 1 201 ? -15.475 -20.844 20.357 1.00 46.66 201 GLU A N 1
ATOM 1615 C CA . GLU A 1 201 ? -14.898 -19.885 21.309 1.00 46.66 201 GLU A CA 1
ATOM 1616 C C . GLU A 1 201 ? -15.112 -18.410 20.902 1.00 46.66 201 GLU A C 1
ATOM 1618 O O . GLU A 1 201 ? -14.855 -17.500 21.686 1.00 46.66 201 GLU A O 1
ATOM 1623 N N . ASN A 1 202 ? -15.613 -18.146 19.687 1.00 47.84 202 ASN A N 1
ATOM 1624 C CA . ASN A 1 202 ? -15.945 -16.808 19.181 1.00 47.84 202 ASN A CA 1
ATOM 1625 C C . ASN A 1 202 ? -17.429 -16.447 19.388 1.00 47.84 202 ASN A C 1
ATOM 1627 O O . ASN A 1 202 ? -18.011 -15.709 18.587 1.00 47.84 202 ASN A O 1
ATOM 1631 N N . GLU A 1 203 ? -18.051 -16.927 20.468 1.00 43.19 203 GLU A N 1
ATOM 1632 C CA . GLU A 1 203 ? -19.411 -16.567 20.899 1.00 43.19 203 GLU A CA 1
ATOM 1633 C C . GLU A 1 203 ? -19.526 -15.122 21.417 1.00 43.19 203 GLU A C 1
ATOM 1635 O O . GLU A 1 203 ? -20.213 -14.822 22.394 1.00 43.19 203 GLU A O 1
ATOM 1640 N N . ASN A 1 204 ? -18.890 -14.171 20.737 1.00 49.19 204 ASN A N 1
ATOM 1641 C CA . ASN A 1 204 ? -19.078 -12.775 21.060 1.00 49.19 204 ASN A CA 1
ATOM 1642 C C . ASN A 1 204 ? -20.479 -12.344 20.586 1.00 49.19 204 ASN A C 1
ATOM 1644 O O . ASN A 1 204 ? -20.804 -12.415 19.398 1.00 49.19 204 ASN A O 1
ATOM 1648 N N . LYS A 1 205 ? -21.344 -11.907 21.510 1.00 45.94 205 LYS A N 1
ATOM 1649 C CA . LYS A 1 205 ? -22.722 -11.450 21.219 1.00 45.94 205 LYS A CA 1
ATOM 1650 C C . LYS A 1 205 ? -22.762 -10.372 20.124 1.00 45.94 205 LYS A C 1
ATOM 1652 O O . LYS A 1 205 ? -23.738 -10.294 19.375 1.00 45.94 205 LYS A O 1
ATOM 1657 N N . HIS A 1 206 ? -21.692 -9.590 20.003 1.00 46.16 206 HIS A N 1
ATOM 1658 C CA . HIS A 1 206 ? -21.523 -8.541 18.999 1.00 46.16 206 HIS A CA 1
ATOM 1659 C C . HIS A 1 206 ? -21.261 -9.096 17.589 1.00 46.16 206 HIS A C 1
ATOM 1661 O O . HIS A 1 206 ? -21.788 -8.577 16.603 1.00 46.16 206 HIS A O 1
ATOM 1667 N N . PHE A 1 207 ? -20.581 -10.242 17.489 1.00 47.03 207 PHE A N 1
ATOM 1668 C CA . PHE A 1 207 ? -20.341 -10.950 16.231 1.00 47.03 207 PHE A CA 1
ATOM 1669 C C . PHE A 1 207 ? -21.653 -11.393 15.567 1.00 47.03 207 PHE A C 1
ATOM 1671 O O . PHE A 1 207 ? -21.842 -11.221 14.364 1.00 47.03 207 PHE A O 1
ATOM 1678 N N . LYS A 1 208 ? -22.619 -11.865 16.369 1.00 47.19 208 LYS A N 1
ATOM 1679 C CA . LYS A 1 208 ? -23.955 -12.259 15.888 1.00 47.19 208 LYS A CA 1
ATOM 1680 C C . LYS A 1 208 ? -24.754 -11.076 15.321 1.00 47.19 208 LYS A C 1
ATOM 1682 O O . LYS A 1 208 ? -25.488 -11.269 14.358 1.00 47.19 208 LYS A O 1
ATOM 1687 N N . LYS A 1 209 ? -24.598 -9.857 15.858 1.00 49.59 209 LYS A N 1
ATOM 1688 C CA . LYS A 1 209 ? -25.240 -8.645 15.303 1.00 49.59 209 LYS A CA 1
ATOM 1689 C C . LYS A 1 209 ? -24.591 -8.199 13.988 1.00 49.59 209 LYS A C 1
ATOM 1691 O O . LYS A 1 209 ? -25.313 -7.884 13.047 1.00 49.59 209 LYS A O 1
ATOM 1696 N N . ALA A 1 210 ? -23.260 -8.244 13.899 1.00 46.09 210 ALA A N 1
ATOM 1697 C CA . ALA A 1 210 ? -22.516 -7.884 12.688 1.00 46.09 210 ALA A CA 1
ATOM 1698 C C . ALA A 1 210 ? -22.738 -8.862 11.518 1.00 46.09 210 ALA A C 1
ATOM 1700 O O . ALA A 1 210 ? -22.644 -8.464 10.361 1.00 46.09 210 ALA A O 1
ATOM 1701 N N . ILE A 1 211 ? -23.055 -10.133 11.799 1.00 48.84 211 ILE A N 1
ATOM 1702 C CA . ILE A 1 211 ? -23.471 -11.108 10.776 1.00 48.84 211 ILE A CA 1
ATOM 1703 C C . ILE A 1 211 ? -24.817 -10.715 10.152 1.00 48.84 211 ILE A C 1
ATOM 1705 O O . ILE A 1 211 ? -24.980 -10.806 8.939 1.00 48.84 211 ILE A O 1
ATOM 1709 N N . VAL A 1 212 ? -25.773 -10.261 10.969 1.00 44.66 212 VAL A N 1
ATOM 1710 C CA . VAL A 1 212 ? -27.151 -9.965 10.537 1.00 44.66 212 VAL A CA 1
ATOM 1711 C C . VAL A 1 212 ? -27.247 -8.651 9.750 1.00 44.66 212 VAL A C 1
ATOM 1713 O O . VAL A 1 212 ? -28.125 -8.514 8.903 1.00 44.66 212 VAL A O 1
ATOM 1716 N N . SER A 1 213 ? -26.343 -7.693 9.979 1.00 46.94 213 SER A N 1
ATOM 1717 C CA . SER A 1 213 ? -26.344 -6.412 9.257 1.00 46.94 213 SER A CA 1
ATOM 1718 C C . SER A 1 213 ? -25.710 -6.473 7.861 1.00 46.94 213 SER A C 1
ATOM 1720 O O . SER A 1 213 ? -25.932 -5.570 7.056 1.00 46.94 213 SER A O 1
ATOM 1722 N N . ARG A 1 214 ? -24.936 -7.521 7.541 1.00 55.28 214 ARG A N 1
ATOM 1723 C CA . ARG A 1 214 ? -24.109 -7.565 6.324 1.00 55.28 214 ARG A CA 1
ATOM 1724 C C . ARG A 1 214 ? -24.846 -8.165 5.133 1.00 55.28 214 ARG A C 1
ATOM 1726 O O . ARG A 1 214 ? -25.408 -9.251 5.197 1.00 55.28 214 ARG A O 1
ATOM 1733 N N . GLN A 1 215 ? -24.789 -7.455 4.010 1.00 54.28 215 GLN A N 1
ATOM 1734 C CA . GLN A 1 215 ? -25.620 -7.724 2.831 1.00 54.28 215 GLN A CA 1
ATOM 1735 C C . GLN A 1 215 ? -25.039 -8.768 1.857 1.00 54.28 215 GLN A C 1
ATOM 1737 O O . GLN A 1 215 ? -25.758 -9.237 0.978 1.00 54.28 215 GLN A O 1
ATOM 1742 N N . SER A 1 216 ? -23.756 -9.148 1.984 1.00 64.31 216 SER A N 1
ATOM 1743 C CA . SER A 1 216 ? -23.124 -10.160 1.120 1.00 64.31 216 SER A CA 1
ATOM 1744 C C . SER A 1 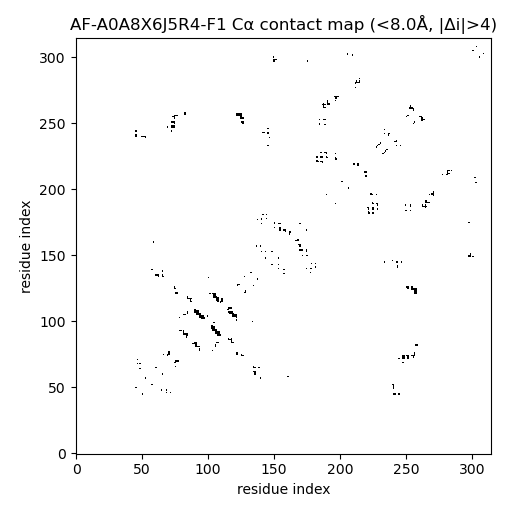216 ? -22.203 -11.111 1.889 1.00 64.31 216 SER A C 1
ATOM 1746 O O . SER A 1 216 ? -21.509 -10.716 2.828 1.00 64.31 216 SER A O 1
ATOM 1748 N N . GLU A 1 217 ? -22.148 -12.366 1.439 1.00 68.56 217 GLU A N 1
ATOM 1749 C CA . GLU A 1 217 ? -21.267 -13.404 1.990 1.00 68.56 217 GLU A CA 1
ATOM 1750 C C . GLU A 1 217 ? -19.783 -12.997 1.918 1.00 68.56 217 GLU A C 1
ATOM 1752 O O . GLU A 1 217 ? -19.011 -13.254 2.841 1.00 68.56 217 GLU A O 1
ATOM 1757 N N . LYS A 1 218 ? -19.390 -12.286 0.851 1.00 70.38 218 LYS A N 1
ATOM 1758 C CA . LYS A 1 218 ? -18.032 -11.752 0.684 1.00 70.38 218 LYS A CA 1
ATOM 1759 C C . LYS A 1 218 ? -17.681 -10.739 1.779 1.00 70.38 218 LYS A C 1
ATOM 1761 O O . LYS A 1 218 ? -16.628 -10.854 2.399 1.00 70.38 218 LYS A O 1
ATOM 1766 N N . HIS A 1 219 ? -18.561 -9.774 2.053 1.00 68.88 219 HIS A N 1
ATOM 1767 C CA . HIS A 1 219 ? -18.314 -8.770 3.097 1.00 68.88 219 HIS A CA 1
ATOM 1768 C C . HIS A 1 219 ? -18.281 -9.377 4.495 1.00 68.88 219 HIS A C 1
ATOM 1770 O O . HIS A 1 219 ? -17.562 -8.884 5.367 1.00 68.88 219 HIS A O 1
ATOM 1776 N N . LEU A 1 220 ? -19.051 -10.443 4.720 1.00 70.81 220 LEU A N 1
ATOM 1777 C CA . LEU A 1 220 ? -18.993 -11.172 5.975 1.00 70.81 220 LEU A CA 1
ATOM 1778 C C . LEU A 1 220 ? -17.644 -11.885 6.140 1.00 70.81 220 LEU A C 1
ATOM 1780 O O . LEU A 1 220 ? -17.004 -11.715 7.173 1.00 70.81 220 LEU A O 1
ATOM 1784 N N . LYS A 1 221 ? -17.158 -12.599 5.117 1.00 72.94 221 LYS A N 1
ATOM 1785 C CA . LYS A 1 221 ? -15.835 -13.254 5.152 1.00 72.94 221 LYS A CA 1
ATOM 1786 C C . LYS A 1 221 ? -14.712 -12.265 5.447 1.00 72.94 221 LYS A C 1
ATOM 1788 O O . LYS A 1 221 ? -13.916 -12.493 6.356 1.00 72.94 221 LYS A O 1
ATOM 1793 N N . GLN A 1 222 ? -14.704 -11.135 4.745 1.00 77.81 222 GLN A N 1
ATOM 1794 C CA . GLN A 1 222 ? -13.707 -10.083 4.942 1.00 77.81 222 GLN A CA 1
ATOM 1795 C C . GLN A 1 222 ? -13.750 -9.495 6.353 1.00 77.81 222 GLN A C 1
ATOM 1797 O O . GLN A 1 222 ? -12.708 -9.251 6.956 1.00 77.81 222 GLN A O 1
ATOM 1802 N N . TYR A 1 223 ? -14.943 -9.314 6.917 1.00 78.75 223 TYR A N 1
ATOM 1803 C CA . TYR A 1 223 ? -15.095 -8.874 8.300 1.00 78.75 223 TYR A CA 1
ATOM 1804 C C . TYR A 1 223 ? -14.567 -9.882 9.306 1.00 78.75 223 TYR A C 1
ATOM 1806 O O . TYR A 1 223 ? -13.801 -9.519 10.195 1.00 78.75 223 TYR A O 1
ATOM 1814 N N . MET A 1 224 ? -14.975 -11.145 9.166 1.00 78.81 224 MET A N 1
ATOM 1815 C CA . MET A 1 224 ? -14.543 -12.221 10.052 1.00 78.81 224 MET A CA 1
ATOM 1816 C C . MET A 1 224 ? -13.024 -12.347 10.030 1.00 78.81 224 MET A C 1
ATOM 1818 O O . MET A 1 224 ? -12.396 -12.432 11.086 1.00 78.81 224 MET A O 1
ATOM 1822 N N . ALA A 1 225 ? -12.436 -12.287 8.836 1.00 84.12 225 ALA A N 1
ATOM 1823 C CA . ALA A 1 225 ? -10.998 -12.302 8.665 1.00 84.12 225 ALA A CA 1
ATOM 1824 C C . ALA A 1 225 ? -10.318 -11.082 9.289 1.00 84.12 225 ALA A C 1
ATOM 1826 O O . ALA A 1 225 ? -9.349 -11.255 10.021 1.00 84.12 225 ALA A O 1
ATOM 1827 N N . LEU A 1 226 ? -10.828 -9.865 9.071 1.00 87.06 226 LEU A N 1
ATOM 1828 C CA . LEU A 1 226 ? -10.269 -8.652 9.671 1.00 87.06 226 LEU A CA 1
ATOM 1829 C C . LEU A 1 226 ? -10.335 -8.695 11.203 1.00 87.06 226 LEU A C 1
ATOM 1831 O O . LEU A 1 226 ? -9.359 -8.362 11.876 1.00 87.06 226 LEU A O 1
ATOM 1835 N N . HIS A 1 227 ? -11.470 -9.112 11.763 1.00 83.31 227 HIS A N 1
ATOM 1836 C CA . HIS A 1 227 ? -11.645 -9.253 13.205 1.00 83.31 227 HIS A CA 1
ATOM 1837 C C . HIS A 1 227 ? -10.659 -10.283 13.775 1.00 83.31 227 HIS A C 1
ATOM 1839 O O . HIS A 1 227 ? -9.926 -9.991 14.722 1.00 83.31 227 HIS A O 1
ATOM 1845 N N . PHE A 1 228 ? -10.568 -11.461 13.153 1.00 84.25 228 PHE A N 1
ATOM 1846 C CA . PHE A 1 228 ? -9.597 -12.487 13.529 1.00 84.25 228 PHE A CA 1
ATOM 1847 C C . PHE A 1 228 ? -8.154 -11.982 13.426 1.00 84.25 228 PHE A C 1
ATOM 1849 O O . PHE A 1 228 ? -7.372 -12.160 14.359 1.00 84.25 228 PHE A O 1
ATOM 1856 N N . TYR A 1 229 ? -7.808 -11.312 12.327 1.00 87.56 229 TYR A N 1
ATOM 1857 C CA . TYR A 1 229 ? -6.488 -10.742 12.079 1.00 87.56 229 TYR A CA 1
ATOM 1858 C C . TYR A 1 229 ? -6.106 -9.737 13.172 1.00 87.56 229 TYR A C 1
ATOM 1860 O O . TYR A 1 229 ? -5.030 -9.825 13.766 1.00 87.56 229 TYR A O 1
ATOM 1868 N N . ARG A 1 230 ? -7.017 -8.819 13.513 1.00 87.06 230 ARG A N 1
ATOM 1869 C CA . ARG A 1 230 ? -6.814 -7.839 14.588 1.00 87.06 230 ARG A CA 1
ATOM 1870 C C . ARG A 1 230 ? -6.598 -8.520 15.940 1.00 87.06 230 ARG A C 1
ATOM 1872 O O . ARG A 1 230 ? -5.672 -8.151 16.656 1.00 87.06 230 ARG A O 1
ATOM 1879 N N . ARG A 1 231 ? -7.419 -9.522 16.269 1.00 82.50 231 ARG A N 1
ATOM 1880 C CA . ARG A 1 231 ? -7.401 -10.206 17.572 1.00 82.50 231 ARG A CA 1
ATOM 1881 C C . ARG A 1 231 ? -6.238 -11.177 17.751 1.00 82.50 231 ARG A C 1
ATOM 1883 O O . ARG A 1 231 ? -5.834 -11.405 18.885 1.00 82.50 231 ARG A O 1
ATOM 1890 N N . THR A 1 232 ? -5.718 -11.766 16.678 1.00 82.38 232 THR A N 1
ATOM 1891 C CA . THR A 1 232 ? -4.683 -12.813 16.772 1.00 82.38 232 THR A CA 1
ATOM 1892 C C . THR A 1 232 ? -3.306 -12.371 16.303 1.00 82.38 232 THR A C 1
ATOM 1894 O O . THR A 1 232 ? -2.316 -12.974 16.711 1.00 82.38 232 THR A O 1
ATOM 1897 N N . ARG A 1 233 ? -3.221 -11.331 15.466 1.00 87.56 233 ARG A N 1
ATOM 1898 C CA . ARG A 1 233 ? -1.950 -10.798 14.964 1.00 87.56 233 ARG A CA 1
ATOM 1899 C C . ARG A 1 233 ? -1.681 -9.415 15.528 1.00 87.56 233 ARG A C 1
ATOM 1901 O O . ARG A 1 233 ? -0.745 -9.270 16.307 1.00 87.56 233 ARG A O 1
ATOM 1908 N N . LEU A 1 234 ? -2.509 -8.414 15.216 1.00 87.88 234 LEU A N 1
ATOM 1909 C CA . LEU A 1 234 ? -2.202 -7.033 15.624 1.00 87.88 234 LEU A CA 1
ATOM 1910 C C . LEU A 1 234 ? -2.208 -6.822 17.146 1.00 87.88 234 LEU A C 1
ATOM 1912 O O . LEU A 1 234 ? -1.393 -6.051 17.640 1.00 87.88 234 LEU A O 1
ATOM 1916 N N . SER A 1 235 ? -3.087 -7.493 17.893 1.00 85.81 235 SER A N 1
ATOM 1917 C CA . SER A 1 235 ? -3.161 -7.410 19.364 1.00 85.81 235 SER A CA 1
ATOM 1918 C C . SER A 1 235 ? -1.895 -7.915 20.068 1.00 85.81 235 SER A C 1
ATOM 1920 O O . SER A 1 235 ? -1.582 -7.461 21.164 1.00 85.81 235 SER A O 1
ATOM 1922 N N . THR A 1 236 ? -1.153 -8.833 19.435 1.00 87.94 236 THR A N 1
ATOM 1923 C CA . THR A 1 236 ? 0.090 -9.394 19.994 1.00 87.94 236 THR A CA 1
ATOM 1924 C C . THR A 1 236 ? 1.226 -8.374 20.019 1.00 87.94 236 THR A C 1
ATOM 1926 O O . THR A 1 236 ? 2.182 -8.523 20.779 1.00 87.94 236 THR A O 1
ATOM 1929 N N . MET A 1 237 ? 1.107 -7.315 19.216 1.00 89.06 237 MET A N 1
ATOM 1930 C CA . MET A 1 237 ? 2.064 -6.222 19.150 1.00 89.06 237 MET A CA 1
ATOM 1931 C C . MET A 1 237 ? 1.617 -5.093 20.079 1.00 89.06 237 MET A C 1
ATOM 1933 O O . MET A 1 237 ? 0.493 -4.600 19.979 1.00 89.06 237 MET A O 1
ATOM 1937 N N . LYS A 1 238 ? 2.504 -4.659 20.979 1.00 87.88 238 LYS A N 1
ATOM 1938 C CA . LYS A 1 238 ? 2.189 -3.602 21.954 1.00 87.88 238 LYS A CA 1
ATOM 1939 C C . LYS A 1 238 ? 2.202 -2.211 21.320 1.00 87.88 238 LYS A C 1
ATOM 1941 O O . LYS A 1 238 ? 1.298 -1.416 21.555 1.00 87.88 238 LYS A O 1
ATOM 1946 N N . SER A 1 239 ? 3.203 -1.934 20.493 1.00 89.94 239 SER A N 1
ATOM 1947 C CA . SER A 1 239 ? 3.468 -0.612 19.933 1.00 89.94 239 SER A CA 1
ATOM 1948 C C . SER A 1 239 ? 2.930 -0.460 18.501 1.00 89.94 239 SER A C 1
ATOM 1950 O O . SER A 1 239 ? 2.699 -1.443 17.789 1.00 89.94 239 SER A O 1
ATOM 1952 N N . LEU A 1 240 ? 2.648 0.782 18.092 1.00 88.25 240 LEU A N 1
ATOM 1953 C CA . LEU A 1 240 ? 2.042 1.087 16.790 1.00 88.25 240 LEU A CA 1
ATOM 1954 C C . LEU A 1 240 ? 2.972 0.741 15.623 1.00 88.25 240 LEU A C 1
ATOM 1956 O O . LEU A 1 240 ? 2.554 0.119 14.653 1.00 88.25 240 LEU A O 1
ATOM 1960 N N . ASP A 1 241 ? 4.232 1.122 15.735 1.00 89.19 241 ASP A N 1
ATOM 1961 C CA . ASP A 1 241 ? 5.307 0.795 14.804 1.00 89.19 241 ASP A CA 1
ATOM 1962 C C . ASP A 1 241 ? 5.424 -0.710 14.532 1.00 89.19 241 ASP A C 1
ATOM 1964 O O . ASP A 1 241 ? 5.467 -1.116 13.372 1.00 89.19 241 ASP A O 1
ATOM 1968 N N . ALA A 1 242 ? 5.354 -1.546 15.569 1.00 91.12 242 ALA A N 1
ATOM 1969 C CA . ALA A 1 242 ? 5.364 -2.998 15.441 1.00 91.12 242 ALA A CA 1
ATOM 1970 C C . ALA A 1 242 ? 4.113 -3.521 14.717 1.00 91.12 242 ALA A C 1
ATOM 1972 O O . ALA A 1 242 ? 4.213 -4.427 13.889 1.00 91.12 242 ALA A O 1
ATOM 1973 N N . LYS A 1 243 ? 2.934 -2.934 14.974 1.00 93.62 243 LYS A N 1
ATOM 1974 C CA . LYS A 1 243 ? 1.696 -3.269 14.246 1.00 93.62 243 LYS A CA 1
ATOM 1975 C C . LYS A 1 243 ? 1.788 -2.888 12.768 1.00 93.62 243 LYS A C 1
ATOM 1977 O O . LYS A 1 243 ? 1.389 -3.677 11.914 1.00 93.62 243 LYS A O 1
ATOM 1982 N N . VAL A 1 244 ? 2.315 -1.700 12.467 1.00 94.25 244 VAL A N 1
ATOM 1983 C CA . VAL A 1 244 ? 2.518 -1.223 11.091 1.00 94.25 244 VAL A CA 1
ATOM 1984 C C . VAL A 1 244 ? 3.523 -2.118 10.376 1.00 94.25 244 VAL A C 1
ATOM 1986 O O . VAL A 1 244 ? 3.219 -2.613 9.297 1.00 94.25 244 VAL A O 1
ATOM 1989 N N . GLN A 1 245 ? 4.673 -2.393 10.993 1.00 94.25 245 GLN A N 1
ATOM 1990 C CA . GLN A 1 245 ? 5.700 -3.275 10.445 1.00 94.25 245 GLN A CA 1
ATOM 1991 C C . GLN A 1 245 ? 5.141 -4.672 10.145 1.00 94.25 245 GLN A C 1
ATOM 1993 O O . GLN A 1 245 ? 5.322 -5.174 9.039 1.00 94.25 245 GLN A O 1
ATOM 1998 N N . LEU A 1 246 ? 4.404 -5.269 11.088 1.00 94.81 246 LEU A N 1
ATOM 1999 C CA . LEU A 1 246 ? 3.753 -6.565 10.891 1.00 94.81 246 LEU A CA 1
ATOM 2000 C C . LEU A 1 246 ? 2.791 -6.542 9.697 1.00 94.81 246 LEU A C 1
ATOM 2002 O O . LEU A 1 246 ? 2.800 -7.459 8.877 1.00 94.81 246 LEU A O 1
ATOM 2006 N N . PHE A 1 247 ? 1.979 -5.491 9.576 1.00 97.00 247 PHE A N 1
ATOM 2007 C CA . PHE A 1 247 ? 1.041 -5.376 8.465 1.00 97.00 247 PHE A CA 1
ATOM 2008 C C . PHE A 1 247 ? 1.756 -5.186 7.119 1.00 97.00 247 PHE A C 1
ATOM 2010 O O . PHE A 1 247 ? 1.348 -5.782 6.126 1.00 97.00 247 PHE A O 1
A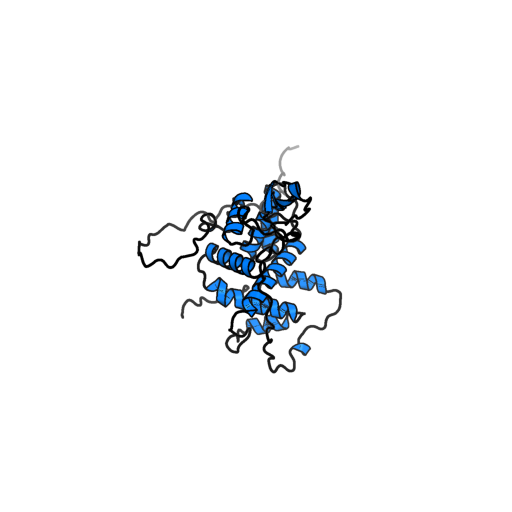TOM 2017 N N . LEU A 1 248 ? 2.853 -4.422 7.067 1.00 97.25 248 LEU A N 1
ATOM 2018 C CA . LEU A 1 248 ? 3.679 -4.300 5.859 1.00 97.25 248 LEU A CA 1
ATOM 2019 C C . LEU A 1 248 ? 4.300 -5.643 5.453 1.00 97.25 248 LEU A C 1
ATOM 2021 O O . LEU A 1 248 ? 4.319 -5.981 4.270 1.00 97.25 248 LEU A O 1
ATOM 2025 N N . GLU A 1 249 ? 4.774 -6.430 6.417 1.00 95.44 249 GLU A N 1
ATOM 2026 C CA . GLU A 1 249 ? 5.292 -7.774 6.152 1.00 95.44 249 GLU A CA 1
ATOM 2027 C C . GLU A 1 249 ? 4.205 -8.679 5.569 1.00 95.44 249 GLU A C 1
ATOM 2029 O O . GLU A 1 249 ? 4.437 -9.348 4.561 1.00 95.44 249 GLU A O 1
ATOM 2034 N N . ASP A 1 250 ? 3.001 -8.632 6.131 1.00 96.12 250 ASP A N 1
ATOM 2035 C CA . ASP A 1 250 ? 1.841 -9.365 5.630 1.00 96.12 250 ASP A CA 1
ATOM 2036 C C . ASP A 1 250 ? 1.446 -8.918 4.207 1.00 96.12 250 ASP A C 1
ATOM 2038 O O . ASP A 1 250 ? 1.205 -9.765 3.342 1.00 96.12 250 ASP A O 1
ATOM 2042 N N . ILE A 1 251 ? 1.493 -7.614 3.905 1.00 96.88 251 ILE A N 1
ATOM 2043 C CA . ILE A 1 251 ? 1.343 -7.102 2.533 1.00 96.88 251 ILE A CA 1
ATOM 2044 C C . ILE A 1 251 ? 2.412 -7.708 1.613 1.00 96.88 251 ILE A C 1
ATOM 2046 O O . ILE A 1 251 ? 2.088 -8.117 0.499 1.00 96.88 251 ILE A O 1
ATOM 2050 N N . SER A 1 252 ? 3.672 -7.792 2.051 1.00 96.00 252 SER A N 1
ATOM 2051 C CA . SER A 1 252 ? 4.768 -8.337 1.234 1.00 96.00 252 SER A CA 1
ATOM 2052 C C . SER A 1 252 ? 4.618 -9.834 0.928 1.00 96.00 252 SER A C 1
ATOM 2054 O O . SER A 1 252 ? 5.171 -10.318 -0.057 1.00 96.00 252 SER A O 1
ATOM 2056 N N . LEU A 1 253 ? 3.865 -10.579 1.743 1.00 94.44 253 LEU A N 1
ATOM 2057 C CA . LEU A 1 253 ? 3.547 -11.983 1.474 1.00 94.44 253 LEU A CA 1
ATOM 2058 C C . LEU A 1 253 ? 2.465 -12.110 0.398 1.00 94.44 253 LEU A C 1
ATOM 2060 O O . LEU A 1 253 ? 2.575 -12.951 -0.495 1.00 94.44 253 LEU A O 1
ATOM 2064 N N . VAL A 1 254 ? 1.437 -11.263 0.469 1.00 94.19 254 VAL A N 1
ATOM 2065 C CA . VAL A 1 254 ? 0.324 -11.252 -0.491 1.00 94.19 254 VAL A CA 1
ATOM 2066 C C . VAL A 1 254 ? 0.753 -10.657 -1.834 1.00 94.19 254 VAL A C 1
ATOM 2068 O O . VAL A 1 254 ? 0.420 -11.195 -2.884 1.00 94.19 254 VAL A O 1
ATOM 2071 N N . PHE A 1 255 ? 1.559 -9.598 -1.819 1.00 95.00 255 PHE A N 1
ATOM 2072 C CA . PHE A 1 255 ? 2.027 -8.888 -3.008 1.00 95.00 255 PHE A CA 1
ATOM 2073 C C . PHE A 1 255 ? 3.563 -8.801 -3.036 1.00 95.00 255 PHE A C 1
ATOM 2075 O O . PHE A 1 255 ? 4.143 -7.746 -2.763 1.00 95.00 255 PHE A O 1
ATOM 2082 N N . PRO A 1 256 ? 4.255 -9.904 -3.364 1.00 92.69 256 PRO A N 1
ATOM 2083 C CA . PRO A 1 256 ? 5.695 -10.056 -3.130 1.00 92.69 256 PRO A CA 1
ATOM 2084 C C . PRO A 1 256 ? 6.595 -9.372 -4.170 1.00 92.69 256 PRO A C 1
ATOM 2086 O O . PRO A 1 256 ? 7.831 -9.369 -4.037 1.00 92.69 256 PRO A O 1
ATOM 2089 N N . GLY A 1 257 ? 5.997 -8.815 -5.221 1.00 91.44 257 GLY A N 1
ATOM 2090 C CA . GLY A 1 257 ? 6.684 -8.206 -6.345 1.00 91.44 257 GLY A CA 1
ATOM 2091 C C . GLY A 1 257 ? 7.027 -9.185 -7.463 1.00 91.44 257 GLY A C 1
ATOM 2092 O O . GLY A 1 257 ? 6.693 -10.375 -7.449 1.00 91.44 257 GLY A O 1
ATOM 2093 N N . TYR A 1 258 ? 7.681 -8.639 -8.481 1.00 89.62 258 TYR A N 1
ATOM 2094 C CA . TYR A 1 258 ? 7.980 -9.330 -9.728 1.00 89.62 258 TYR A CA 1
ATOM 2095 C C . TYR A 1 258 ? 8.729 -10.657 -9.523 1.00 89.62 258 TYR A C 1
ATOM 2097 O O . TYR A 1 258 ? 9.726 -10.726 -8.802 1.00 89.62 258 TYR A O 1
ATOM 2105 N N . GLY A 1 259 ? 8.269 -11.703 -10.217 1.00 84.12 259 GLY A N 1
ATOM 2106 C CA . GLY A 1 259 ? 8.921 -13.015 -10.256 1.00 84.12 259 GLY A CA 1
ATOM 2107 C C . GLY A 1 259 ? 8.800 -13.838 -8.970 1.00 84.12 259 GLY A C 1
ATOM 2108 O O . GLY A 1 259 ? 9.412 -14.900 -8.882 1.00 84.12 259 GLY A O 1
ATOM 2109 N N . LYS A 1 260 ? 8.028 -13.374 -7.981 1.00 88.69 260 LYS A N 1
ATOM 2110 C CA . LYS A 1 260 ? 7.779 -14.098 -6.731 1.00 88.69 260 LYS A CA 1
ATOM 2111 C C . LYS A 1 260 ? 6.337 -14.591 -6.665 1.00 88.69 260 LYS A C 1
ATOM 2113 O O . LYS A 1 260 ? 5.425 -13.933 -7.161 1.00 88.69 260 LYS A O 1
ATOM 2118 N N . LYS A 1 261 ? 6.144 -15.750 -6.034 1.00 89.88 261 LYS A N 1
ATOM 2119 C CA . LYS A 1 261 ? 4.821 -16.342 -5.832 1.00 89.88 261 LYS A CA 1
ATOM 2120 C C . LYS A 1 261 ? 4.110 -15.657 -4.664 1.00 89.88 261 LYS A C 1
ATOM 2122 O O . LYS A 1 261 ? 4.659 -15.622 -3.566 1.00 89.88 261 LYS A O 1
ATOM 2127 N N . ALA A 1 262 ? 2.923 -15.123 -4.935 1.00 89.88 262 ALA A N 1
ATOM 2128 C CA . ALA A 1 262 ? 2.048 -14.505 -3.948 1.00 89.88 262 ALA A CA 1
ATOM 2129 C C . ALA A 1 262 ? 1.431 -15.542 -3.005 1.00 89.88 262 ALA A C 1
ATOM 2131 O O . ALA A 1 262 ? 1.250 -16.708 -3.369 1.00 89.88 262 ALA A O 1
ATOM 2132 N N . LEU A 1 263 ? 1.090 -15.098 -1.797 1.00 89.94 263 LEU A N 1
ATOM 2133 C CA . LEU A 1 263 ? 0.177 -15.824 -0.929 1.00 89.94 263 LEU A CA 1
ATOM 2134 C C . LEU A 1 263 ? -1.235 -15.737 -1.525 1.00 89.94 263 LEU A C 1
ATOM 2136 O O . LEU A 1 263 ? -1.735 -14.647 -1.784 1.00 89.94 263 LEU A O 1
ATOM 2140 N N . GLU A 1 264 ? -1.869 -16.882 -1.758 1.00 87.81 264 GLU A N 1
ATOM 2141 C CA . GLU A 1 264 ? -3.171 -16.977 -2.427 1.00 87.81 264 GLU A CA 1
ATOM 2142 C C . GLU A 1 264 ? -4.237 -17.429 -1.437 1.00 87.81 264 GLU A C 1
ATOM 2144 O O . GLU A 1 264 ? -3.987 -18.353 -0.669 1.00 87.81 264 GLU A O 1
ATOM 2149 N N . LEU A 1 265 ? -5.430 -16.831 -1.474 1.00 82.81 265 LEU A N 1
ATOM 2150 C CA . LEU A 1 265 ? -6.537 -17.176 -0.580 1.00 82.81 265 LEU A CA 1
ATOM 2151 C C . LEU A 1 265 ? -6.781 -18.696 -0.535 1.00 82.81 265 LEU A C 1
ATOM 2153 O O . LEU A 1 265 ? -7.172 -19.304 -1.536 1.00 82.81 265 LEU A O 1
ATOM 2157 N N . LYS A 1 266 ? -6.603 -19.316 0.638 1.00 81.88 266 LYS A N 1
ATOM 2158 C CA . LYS A 1 266 ? -7.041 -20.700 0.844 1.00 81.88 266 LYS A CA 1
ATOM 2159 C C . LYS A 1 266 ? -8.563 -20.725 0.894 1.00 81.88 266 LYS A C 1
ATOM 2161 O O . LYS A 1 266 ? -9.181 -19.797 1.411 1.00 81.88 266 LYS A O 1
ATOM 2166 N N . LYS A 1 267 ? -9.178 -21.798 0.384 1.00 67.06 267 LYS A N 1
ATOM 2167 C CA . LYS A 1 267 ? -10.617 -22.024 0.568 1.00 67.06 267 LYS A CA 1
ATOM 2168 C C . LYS A 1 267 ? -10.893 -22.107 2.068 1.00 67.06 267 LYS A C 1
ATOM 2170 O O . LYS A 1 267 ? -10.626 -23.128 2.689 1.00 67.06 267 LYS A O 1
ATOM 2175 N N . ILE A 1 268 ? -11.386 -21.012 2.635 1.00 58.44 268 ILE A N 1
ATOM 2176 C CA . ILE A 1 268 ? -11.926 -20.998 3.985 1.00 58.44 268 ILE A CA 1
ATOM 2177 C C . ILE A 1 268 ? -13.257 -21.735 3.883 1.00 58.44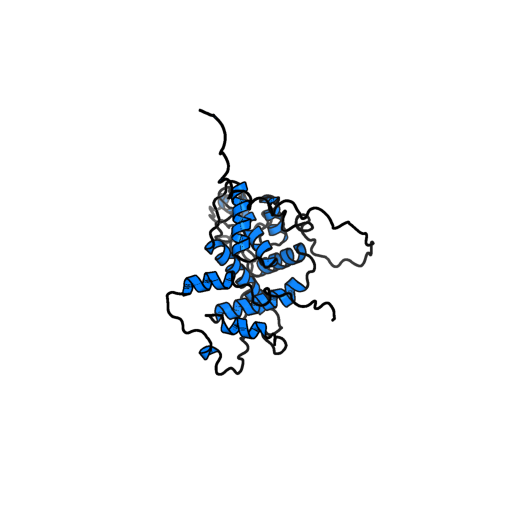 268 ILE A C 1
ATOM 2179 O O . ILE A 1 268 ? -14.194 -21.240 3.250 1.00 58.44 268 ILE A O 1
ATOM 2183 N N . GLU A 1 269 ? -13.330 -22.926 4.470 1.00 47.69 269 GLU A N 1
ATOM 2184 C CA . GLU A 1 269 ? -14.620 -23.508 4.812 1.00 47.69 269 GLU A CA 1
ATOM 2185 C C . GLU A 1 269 ? -15.247 -22.564 5.832 1.00 47.69 269 GLU A C 1
ATOM 2187 O O . GLU A 1 269 ? -14.769 -22.412 6.957 1.00 47.69 269 GLU A O 1
ATOM 2192 N N . ILE A 1 270 ? -16.266 -21.829 5.389 1.00 48.69 270 ILE A N 1
ATOM 2193 C CA . ILE A 1 270 ? -17.125 -21.089 6.305 1.00 48.69 270 ILE A CA 1
ATOM 2194 C C . ILE A 1 270 ? -17.649 -22.151 7.262 1.00 48.69 270 ILE A C 1
ATOM 2196 O O . ILE A 1 270 ? -18.122 -23.178 6.766 1.00 48.69 270 ILE A O 1
ATOM 2200 N N . PRO A 1 271 ? -17.593 -21.946 8.586 1.00 44.22 271 PRO A N 1
ATOM 2201 C CA . PRO A 1 271 ? -18.374 -22.772 9.476 1.00 44.22 271 PRO A CA 1
ATOM 2202 C C . PRO A 1 271 ? -19.810 -22.692 8.969 1.00 44.22 271 PRO A C 1
ATOM 2204 O O . PRO A 1 271 ? -20.466 -21.654 9.085 1.00 44.22 271 PRO A O 1
ATOM 2207 N N . THR A 1 272 ? -20.281 -23.765 8.339 1.00 37.12 272 THR A N 1
ATOM 2208 C CA . THR A 1 272 ? -21.700 -24.003 8.167 1.00 37.12 272 THR A CA 1
ATOM 2209 C C . THR A 1 272 ? -22.194 -24.182 9.581 1.00 37.12 272 THR A C 1
ATOM 2211 O O . THR A 1 272 ? -22.202 -25.284 10.121 1.00 37.12 272 THR A O 1
ATOM 2214 N N . VAL A 1 273 ? -22.528 -23.066 10.226 1.00 40.22 273 VAL A N 1
ATOM 2215 C CA . VAL A 1 273 ? -23.454 -23.108 11.338 1.00 40.22 273 VAL A CA 1
ATOM 2216 C C . VAL A 1 273 ? -24.622 -23.908 10.779 1.00 40.22 273 VAL A C 1
ATOM 2218 O O . VAL A 1 273 ? -25.114 -23.571 9.696 1.00 40.22 273 VAL A O 1
ATOM 2221 N N . GLU A 1 274 ? -25.005 -24.983 11.459 1.00 36.38 274 GLU A N 1
ATOM 2222 C CA . GLU A 1 274 ? -26.319 -25.606 11.326 1.00 36.38 274 GLU A CA 1
ATOM 2223 C C . GLU A 1 274 ? -27.367 -24.509 11.564 1.00 36.38 274 GLU A C 1
ATOM 2225 O O . GLU A 1 274 ? -27.873 -24.291 12.658 1.00 36.38 274 GLU A O 1
ATOM 2230 N N . SER A 1 275 ? -27.574 -23.691 10.545 1.00 42.34 275 SER A N 1
ATOM 2231 C CA . SER A 1 275 ? -28.302 -22.439 10.591 1.00 42.34 275 SER A CA 1
ATOM 2232 C C . SER A 1 275 ? -29.194 -22.397 9.377 1.00 42.34 275 SER A C 1
ATOM 2234 O O . SER A 1 275 ? -29.115 -21.533 8.502 1.00 42.34 275 SER A O 1
ATOM 2236 N N . GLU A 1 276 ? -30.109 -23.356 9.369 1.00 36.88 276 GLU A N 1
ATOM 2237 C CA . GLU A 1 276 ? -31.454 -23.062 8.912 1.00 36.88 276 GLU A CA 1
ATOM 2238 C C . GLU A 1 276 ? -31.836 -21.664 9.458 1.00 36.88 276 GLU A C 1
ATOM 2240 O O . GLU A 1 276 ? -31.950 -21.453 10.667 1.00 36.88 276 GLU A O 1
ATOM 2245 N N . GLY A 1 277 ? -31.895 -20.658 8.576 1.00 42.38 277 GLY A N 1
ATOM 2246 C CA . GLY A 1 277 ? -32.403 -19.323 8.903 1.00 42.38 277 GLY A CA 1
ATOM 2247 C C . GLY A 1 277 ? -31.419 -18.143 8.982 1.00 42.38 277 GLY A C 1
ATOM 2248 O O . GLY A 1 277 ? -31.873 -17.054 9.337 1.00 42.38 277 GLY A O 1
ATOM 2249 N N . ILE A 1 278 ? -30.119 -18.259 8.648 1.00 42.81 278 ILE A N 1
ATOM 2250 C CA . ILE A 1 278 ? -29.287 -17.038 8.452 1.00 42.81 278 ILE A CA 1
ATOM 2251 C C . ILE A 1 278 ? -29.642 -16.347 7.131 1.00 42.81 278 ILE A C 1
ATOM 2253 O O . ILE A 1 278 ? -29.789 -15.126 7.112 1.00 42.81 278 ILE A O 1
ATOM 2257 N N . SER A 1 279 ? -29.870 -17.107 6.052 1.00 44.62 279 SER A N 1
ATOM 2258 C CA . SER A 1 279 ? -30.302 -16.550 4.759 1.00 44.62 279 SER A CA 1
ATOM 2259 C C . SER A 1 279 ? -31.619 -15.779 4.864 1.00 44.62 279 SER A C 1
ATOM 2261 O O . SER A 1 279 ? -31.788 -14.755 4.209 1.00 44.62 279 SER A O 1
ATOM 2263 N N . ASP A 1 280 ? -32.525 -16.231 5.733 1.00 46.50 280 ASP A N 1
ATOM 2264 C CA . ASP A 1 280 ? -33.844 -15.621 5.935 1.00 46.50 280 ASP A CA 1
ATOM 2265 C C . ASP A 1 280 ? -33.781 -14.327 6.755 1.00 46.50 280 ASP A C 1
ATOM 2267 O O . ASP A 1 280 ? -34.714 -13.523 6.730 1.00 46.50 280 ASP A O 1
ATOM 2271 N N . LYS A 1 281 ? -32.667 -14.111 7.467 1.00 42.91 281 LYS A N 1
ATOM 2272 C CA . LYS A 1 281 ? -32.381 -12.891 8.229 1.00 42.91 281 LYS A CA 1
ATOM 2273 C C . LYS A 1 281 ? -31.556 -11.876 7.441 1.00 42.91 281 LYS A C 1
ATOM 2275 O O . LYS A 1 281 ? 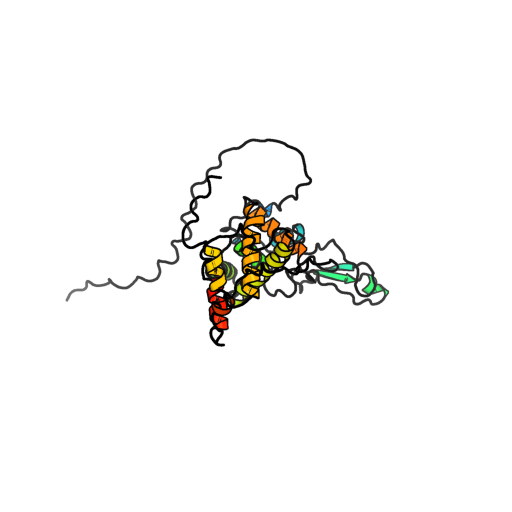-31.454 -10.734 7.886 1.00 42.91 281 LYS A O 1
ATOM 2280 N N . MET A 1 282 ? -30.990 -12.254 6.292 1.00 40.19 282 MET A N 1
ATOM 2281 C CA . MET A 1 282 ? -30.301 -11.306 5.418 1.00 40.19 282 MET A CA 1
ATOM 2282 C C . MET A 1 282 ? -31.330 -10.387 4.734 1.00 40.19 282 MET A C 1
ATOM 2284 O O . MET A 1 282 ? -32.337 -10.868 4.203 1.00 40.19 282 MET A O 1
ATOM 2288 N N . PRO A 1 283 ? -31.118 -9.060 4.724 1.00 42.22 283 PRO A N 1
ATOM 2289 C CA . PRO A 1 283 ? -32.056 -8.133 4.102 1.00 42.22 283 PRO A CA 1
ATOM 2290 C C . PRO A 1 283 ? -32.162 -8.399 2.593 1.00 42.22 283 PRO A C 1
ATOM 2292 O O . PRO A 1 283 ? -31.168 -8.380 1.868 1.00 42.22 283 PRO A O 1
ATOM 2295 N N . LYS A 1 284 ? -33.390 -8.638 2.110 1.00 45.44 284 LYS A N 1
ATOM 2296 C CA . LYS A 1 284 ? -33.677 -8.871 0.686 1.00 45.44 284 LYS A CA 1
ATOM 2297 C C . LYS A 1 284 ? -33.305 -7.625 -0.125 1.00 45.44 284 LYS A C 1
ATOM 2299 O O . LYS A 1 284 ? -33.858 -6.543 0.076 1.00 45.44 284 LYS A O 1
ATOM 2304 N N . THR A 1 285 ? -32.350 -7.781 -1.032 1.00 41.62 285 THR A N 1
ATOM 2305 C CA . THR A 1 285 ? -31.732 -6.708 -1.814 1.00 41.62 285 THR A CA 1
ATOM 2306 C C . THR A 1 285 ? -32.716 -6.096 -2.814 1.00 41.62 285 THR A C 1
ATOM 2308 O O . THR A 1 285 ? -33.163 -6.754 -3.750 1.00 41.62 285 THR A O 1
ATOM 2311 N N . SER A 1 286 ? -33.029 -4.803 -2.654 1.00 40.22 286 SER A N 1
ATOM 2312 C CA . SER A 1 286 ? -33.628 -3.979 -3.715 1.00 40.22 286 SER A CA 1
ATOM 2313 C C . SER A 1 286 ? -32.633 -2.902 -4.171 1.00 40.22 286 SER A C 1
ATOM 2315 O O . SER A 1 286 ? -32.009 -2.197 -3.376 1.00 40.22 286 SER A O 1
ATOM 2317 N N . ASN A 1 287 ? -32.442 -2.836 -5.489 1.00 49.19 287 ASN A N 1
ATOM 2318 C CA . ASN A 1 287 ? -31.273 -2.311 -6.208 1.00 49.19 287 ASN A CA 1
ATOM 2319 C C . ASN A 1 287 ? -31.112 -0.771 -6.255 1.00 49.19 287 ASN A C 1
ATOM 2321 O O . ASN A 1 287 ? -30.793 -0.210 -7.299 1.00 49.19 287 ASN A O 1
ATOM 2325 N N . LYS A 1 288 ? -31.282 -0.050 -5.141 1.00 40.44 288 LYS A N 1
ATOM 2326 C CA . LYS A 1 288 ? -30.919 1.388 -5.081 1.00 40.44 288 LYS A CA 1
ATOM 2327 C C . LYS A 1 288 ? -30.142 1.825 -3.836 1.00 40.44 288 LYS A C 1
ATOM 2329 O O . LYS A 1 288 ? -29.410 2.800 -3.919 1.00 40.44 288 LYS A O 1
ATOM 2334 N N . LYS A 1 289 ? -30.197 1.058 -2.741 1.00 43.56 289 LYS A N 1
ATOM 2335 C CA . LYS A 1 289 ? -29.413 1.292 -1.508 1.00 43.56 289 LYS A CA 1
ATOM 2336 C C . LYS A 1 289 ? -28.001 0.688 -1.519 1.00 43.56 289 LYS A C 1
ATOM 2338 O O . LYS A 1 289 ? -27.284 0.799 -0.534 1.00 43.56 289 LYS A O 1
ATOM 2343 N N . LEU A 1 290 ? -27.592 0.053 -2.620 1.00 39.06 290 LEU A N 1
ATOM 2344 C CA . LEU A 1 290 ? -26.334 -0.699 -2.715 1.00 39.06 290 LEU A CA 1
ATOM 2345 C C . LEU A 1 290 ? -25.082 0.191 -2.581 1.00 39.06 290 LEU A C 1
ATOM 2347 O O . LEU A 1 290 ? -24.051 -0.290 -2.139 1.00 39.06 290 LEU A O 1
ATOM 2351 N N . LEU A 1 291 ? -25.168 1.474 -2.951 1.00 36.59 291 LEU A N 1
ATOM 2352 C CA . LEU A 1 291 ? -24.071 2.442 -2.798 1.00 36.59 291 LEU A CA 1
ATOM 2353 C C . LEU A 1 291 ? -24.099 3.179 -1.449 1.00 36.59 291 LEU A C 1
ATOM 2355 O O . LEU A 1 291 ? -23.035 3.443 -0.907 1.00 36.59 291 LEU A O 1
ATOM 2359 N N . GLU A 1 292 ? -25.282 3.450 -0.886 1.00 38.38 292 GLU A N 1
ATOM 2360 C CA . GLU A 1 292 ? -25.421 4.037 0.462 1.00 38.38 292 GLU A CA 1
ATOM 2361 C C . GLU A 1 292 ? -25.029 3.039 1.561 1.00 38.38 292 GLU A C 1
ATOM 2363 O O . GLU A 1 292 ? -24.359 3.404 2.514 1.00 38.38 292 GLU A O 1
ATOM 2368 N N . ALA A 1 293 ? -25.341 1.748 1.409 1.00 40.97 293 ALA A N 1
ATOM 2369 C CA . ALA A 1 293 ? -24.932 0.730 2.381 1.00 40.97 293 ALA A CA 1
ATOM 2370 C C . ALA A 1 293 ? -23.424 0.417 2.340 1.00 40.97 293 ALA A C 1
ATOM 2372 O O . ALA A 1 293 ? -22.857 0.014 3.349 1.00 40.97 293 ALA A O 1
ATOM 2373 N N . LEU A 1 294 ? -22.768 0.624 1.190 1.00 39.44 294 LEU A N 1
ATOM 2374 C CA . LEU A 1 294 ? -21.307 0.552 1.079 1.00 39.44 294 LEU A CA 1
ATOM 2375 C C . LEU A 1 294 ? -20.616 1.758 1.733 1.00 39.44 294 LEU A C 1
ATOM 2377 O O . LEU A 1 294 ? -19.475 1.614 2.158 1.00 39.44 294 LEU A O 1
ATOM 2381 N N . SER A 1 295 ? -21.272 2.927 1.805 1.00 44.94 295 SER A N 1
ATOM 2382 C CA . SER A 1 295 ? -20.734 4.089 2.527 1.00 44.94 295 SER A CA 1
ATOM 2383 C C . SER A 1 295 ? -21.043 4.053 4.019 1.00 44.94 295 SER A C 1
ATOM 2385 O O . SER A 1 295 ? -20.198 4.465 4.803 1.00 44.94 295 SER A O 1
ATOM 2387 N N . ASP A 1 296 ? -22.205 3.527 4.412 1.00 39.16 296 ASP A N 1
ATOM 2388 C CA . ASP A 1 296 ? -22.603 3.462 5.819 1.00 39.16 296 ASP A CA 1
ATOM 2389 C C . ASP A 1 296 ? -21.857 2.356 6.583 1.00 39.16 296 ASP A C 1
ATOM 2391 O O . ASP A 1 296 ? -21.495 2.579 7.726 1.00 39.16 296 ASP A O 1
ATOM 2395 N N . ASP A 1 297 ? -21.523 1.200 5.993 1.00 45.34 297 ASP A N 1
ATOM 2396 C CA . ASP A 1 297 ? -20.805 0.118 6.709 1.00 45.34 297 ASP A CA 1
ATOM 2397 C C . ASP A 1 297 ? -19.335 0.451 7.067 1.00 45.34 297 ASP A C 1
ATOM 2399 O O . ASP A 1 297 ? -18.720 -0.255 7.873 1.00 45.34 297 ASP A O 1
ATOM 2403 N N . ASP A 1 298 ? -18.764 1.505 6.474 1.00 48.72 298 ASP A N 1
ATOM 2404 C CA . ASP A 1 298 ? -17.414 2.008 6.767 1.00 48.72 298 ASP A CA 1
ATOM 2405 C C . ASP A 1 298 ? -17.400 3.158 7.802 1.00 48.72 298 ASP A C 1
ATOM 2407 O O . ASP A 1 298 ? -16.340 3.453 8.367 1.00 48.72 298 ASP A O 1
ATOM 2411 N N . ASP A 1 299 ? -18.567 3.761 8.070 1.00 41.91 299 ASP A N 1
ATOM 2412 C CA . ASP A 1 299 ? -18.808 4.797 9.091 1.00 41.91 299 ASP A CA 1
ATOM 2413 C C . ASP A 1 299 ? -19.695 4.321 10.251 1.00 41.91 299 ASP A C 1
ATOM 2415 O O . ASP A 1 299 ? -19.757 4.982 11.287 1.00 41.91 299 ASP A O 1
ATOM 2419 N N . VAL A 1 300 ? -20.355 3.165 10.132 1.00 40.56 300 VAL A N 1
ATOM 2420 C CA . VAL A 1 300 ? -20.899 2.440 11.278 1.00 40.56 300 VAL A CA 1
ATOM 2421 C C . VAL A 1 300 ? -19.667 2.002 12.064 1.00 40.56 300 VAL A C 1
ATOM 2423 O O . VAL A 1 300 ? -18.910 1.153 11.574 1.00 40.56 300 VAL A O 1
ATOM 2426 N N . PRO A 1 301 ? -19.422 2.567 13.265 1.00 40.09 301 PRO A N 1
ATOM 2427 C CA . PRO A 1 301 ? -18.403 2.021 14.141 1.00 40.09 301 PRO A CA 1
ATOM 2428 C C . PRO A 1 301 ? -18.699 0.530 14.219 1.00 40.09 301 PRO A C 1
ATOM 2430 O O . PRO A 1 301 ? -19.871 0.148 14.343 1.00 40.09 301 PRO A O 1
ATOM 2433 N N . PHE A 1 302 ? -17.678 -0.324 14.113 1.00 40.78 302 PHE A N 1
ATOM 2434 C CA . PHE A 1 302 ? -17.884 -1.717 14.493 1.00 40.78 302 PHE A CA 1
ATOM 2435 C C . PHE A 1 302 ? -18.595 -1.635 15.845 1.00 40.78 302 PHE A C 1
ATOM 2437 O O . PHE A 1 302 ? -18.151 -0.874 16.695 1.00 40.78 302 PHE A O 1
ATOM 2444 N N . MET A 1 303 ? -19.742 -2.291 16.041 1.00 39.16 303 MET A N 1
ATOM 2445 C CA . MET A 1 303 ? -20.527 -2.137 17.283 1.00 39.16 303 MET A CA 1
ATOM 2446 C C . MET A 1 303 ? -19.779 -2.615 18.554 1.00 39.16 303 MET A C 1
ATOM 2448 O O . MET A 1 303 ? -20.382 -2.728 19.618 1.00 39.16 303 MET A O 1
ATOM 2452 N N . ASP A 1 304 ? -18.484 -2.897 18.423 1.00 41.25 304 ASP A N 1
ATOM 2453 C CA . ASP A 1 304 ? -17.481 -3.104 19.460 1.00 41.25 304 ASP A CA 1
ATOM 2454 C C . ASP A 1 304 ? -16.801 -1.780 19.906 1.00 41.25 304 ASP A C 1
ATOM 2456 O O . ASP A 1 304 ? -16.117 -1.769 20.917 1.00 41.25 304 ASP A O 1
ATOM 2460 N N . ASP A 1 305 ? -16.983 -0.664 19.184 1.00 42.25 305 ASP A N 1
ATOM 2461 C CA . ASP A 1 305 ? -16.312 0.627 19.426 1.00 42.25 305 ASP A CA 1
ATOM 2462 C C . ASP A 1 305 ? -17.233 1.694 20.074 1.00 42.25 305 ASP A C 1
ATOM 2464 O O . ASP A 1 305 ? -16.788 2.815 20.314 1.00 42.25 305 ASP A O 1
ATOM 2468 N N . VAL A 1 306 ? -18.524 1.404 20.315 1.00 38.91 306 VAL A N 1
ATOM 2469 C CA . VAL A 1 306 ? -19.507 2.428 20.760 1.00 38.91 306 VAL A CA 1
ATOM 2470 C C . VAL A 1 306 ? -19.627 2.566 22.276 1.00 38.91 306 VAL A C 1
ATOM 2472 O O . VAL A 1 306 ? -20.003 3.634 22.734 1.00 38.91 306 VAL A O 1
ATOM 2475 N N . ASP A 1 307 ? -19.227 1.581 23.069 1.00 36.91 307 ASP A N 1
ATOM 2476 C CA . ASP A 1 307 ? -19.152 1.728 24.522 1.00 36.91 307 ASP A CA 1
ATOM 2477 C C . ASP A 1 307 ? -17.930 0.952 24.992 1.00 36.91 307 ASP A C 1
ATOM 2479 O O . ASP A 1 307 ? -17.757 -0.194 24.583 1.00 36.91 307 ASP A O 1
ATOM 2483 N N . GLY A 1 308 ? -17.069 1.605 25.779 1.00 37.41 308 GLY A N 1
ATOM 2484 C CA . GLY A 1 308 ? -15.779 1.081 26.217 1.00 37.41 308 GLY A CA 1
ATOM 2485 C C . GLY A 1 308 ? -15.822 -0.413 26.520 1.00 37.41 308 GLY A C 1
ATOM 2486 O O . GLY A 1 308 ? -16.615 -0.857 27.350 1.00 37.41 308 GLY A O 1
ATOM 2487 N N . ASP A 1 309 ? -14.961 -1.163 25.829 1.00 37.09 309 ASP A N 1
ATOM 2488 C CA . ASP A 1 309 ? -14.594 -2.517 26.227 1.00 37.09 309 ASP A CA 1
ATOM 2489 C C . ASP A 1 309 ? -14.245 -2.430 27.725 1.00 37.09 309 ASP A C 1
ATOM 2491 O O . ASP A 1 309 ? -13.316 -1.690 28.070 1.00 37.09 309 ASP A O 1
ATOM 2495 N N . PRO A 1 310 ? -15.021 -3.053 28.631 1.00 36.84 310 PRO A N 1
ATOM 2496 C CA . PRO A 1 310 ? -14.705 -3.011 30.048 1.00 36.84 310 PRO A CA 1
ATOM 2497 C C . PRO A 1 310 ? -13.311 -3.606 30.209 1.00 36.84 310 PRO A C 1
ATOM 2499 O O . PRO A 1 310 ? -13.051 -4.673 29.657 1.00 36.84 310 PRO A O 1
ATOM 2502 N N . ASP A 1 311 ? -12.430 -2.882 30.902 1.00 38.56 311 ASP A N 1
ATOM 2503 C CA . ASP A 1 311 ? -11.042 -3.252 31.165 1.00 38.56 311 ASP A CA 1
ATOM 2504 C C . ASP A 1 311 ? -10.902 -4.767 31.374 1.00 38.56 311 ASP A C 1
ATOM 2506 O O . ASP A 1 311 ? -11.268 -5.318 32.410 1.00 38.56 311 ASP A O 1
ATOM 2510 N N . TRP A 1 312 ? -10.373 -5.460 30.365 1.00 49.81 312 TRP A N 1
ATOM 2511 C CA . TRP A 1 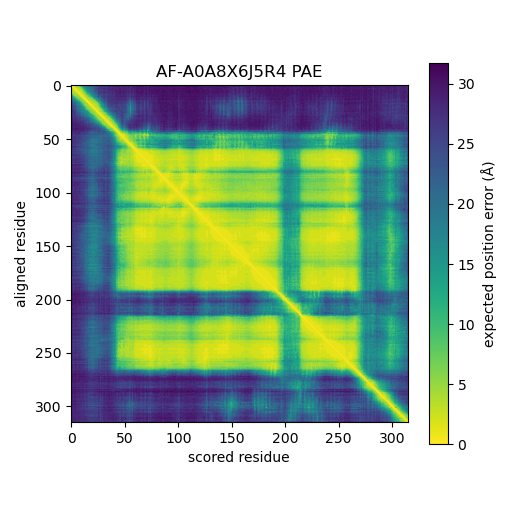312 ? -10.062 -6.887 30.439 1.00 49.81 312 TRP A CA 1
ATOM 2512 C C . TRP A 1 312 ? -8.670 -7.110 31.062 1.00 49.81 312 TRP A C 1
ATOM 2514 O O . TRP A 1 312 ? -7.969 -8.045 30.683 1.00 49.81 312 TRP A O 1
ATOM 2524 N N . GLU A 1 313 ? -8.251 -6.239 31.992 1.00 32.78 313 GLU A N 1
ATOM 2525 C CA . GLU A 1 313 ? -6.964 -6.328 32.705 1.00 32.78 313 GLU A CA 1
ATOM 2526 C C . GLU A 1 313 ? -6.898 -7.477 33.729 1.00 32.78 313 GLU A C 1
ATOM 2528 O O . GLU A 1 313 ? -5.823 -7.754 34.254 1.00 32.78 313 GLU A O 1
ATOM 2533 N N . ASP A 1 314 ? -7.987 -8.217 33.947 1.00 33.09 314 ASP A N 1
ATOM 2534 C CA . ASP A 1 314 ? -8.021 -9.353 34.873 1.00 33.09 314 ASP A CA 1
ATOM 2535 C C . ASP A 1 314 ? -8.096 -10.710 34.145 1.00 33.09 314 ASP A C 1
ATOM 2537 O O . ASP A 1 314 ? -9.093 -11.422 34.264 1.00 33.09 314 ASP A O 1
ATOM 2541 N N . PHE A 1 315 ? -7.041 -11.087 33.408 1.00 34.72 315 PHE A N 1
ATOM 2542 C CA . PHE A 1 315 ? -6.716 -12.493 33.085 1.00 34.72 315 PHE A CA 1
ATOM 2543 C C . PHE A 1 315 ? -5.209 -12.731 32.923 1.00 34.72 315 PHE A C 1
ATOM 2545 O O . PHE A 1 315 ? -4.564 -12.023 32.115 1.00 34.72 315 PHE A O 1
#

Foldseek 3Di:
DDDDDDDDDDDPDDPPPPPPPPPPPDDDDDDDDDDDDDDDDVDLDFDPVLVDDDLVCLLVDDLVSLVVNLVSLLLFPDQPPWDAFPPPRATWHWDAQCVALVRTWTAGPCCVVPVDGTIGRRCALGPCPPDPDHSSLLLSLLLCLLVVHFLVVNQVVSQVSQVVVVHDRDDSVVSLVSNVSLLVLLLLVLLPDPDALDPPVPPDVLLVVVLLLDQDPVVNSSVSSSVCCCVPPQVVDDDSSNSSSSSSNSSCQQRVGPPDDHRDRDPRPRPPPVDPCSVVSRPDDDPPCPVVSSSVVRVPRSVCPPDDPPPPVPD